Protein AF-A0A2T7NYW6-F1 (afdb_monomer)

Secondary structure (DSSP, 8-state):
---------PEEES-HHHHHHHHHHHHHHHHHHHHHH-SS--HHHHHHHHHHHHHHHHHHHHHEEETTB-GGG--S---TT-----HHHHHHIIIIIHHHHHHHHHHHHHHHHHHHHHHHHHHHHHHHHHHHHHHH-------HHHHHHHHHHHHHHHIIIIIHHHHHHHHHHHHHHHHHHHHHHHHHHHHHHHHHHHHHHT-S-S---------------------------------------------------PPPPPP-

Radius of gyration: 69.95 Å; Cα contacts (8 Å, |Δi|>4): 51; chains: 1; bounding box: 134×48×192 Å

Structure (mmCIF, N/CA/C/O backbone):
data_AF-A0A2T7NYW6-F1
#
_entry.id   AF-A0A2T7NYW6-F1
#
loop_
_atom_site.group_PDB
_atom_site.id
_atom_site.type_symbol
_atom_site.label_atom_id
_atom_site.label_alt_id
_atom_site.label_comp_id
_atom_site.label_asym_id
_atom_site.label_entity_id
_atom_site.label_seq_id
_atom_site.pdbx_PDB_ins_code
_atom_site.Cartn_x
_atom_site.Cartn_y
_atom_site.Cartn_z
_atom_site.occupancy
_atom_site.B_iso_or_equiv
_atom_site.auth_seq_id
_atom_site.auth_comp_id
_atom_site.auth_asym_id
_atom_site.auth_atom_id
_atom_site.pdbx_PDB_model_num
ATOM 1 N N . MET A 1 1 ? 14.721 -24.589 69.176 1.00 38.28 1 MET A N 1
ATOM 2 C CA . MET A 1 1 ? 13.272 -24.653 68.906 1.00 38.28 1 MET A CA 1
ATOM 3 C C . MET A 1 1 ? 13.092 -24.206 67.474 1.00 38.28 1 MET A C 1
ATOM 5 O O . MET A 1 1 ? 13.358 -23.051 67.185 1.00 38.28 1 MET A O 1
ATOM 9 N N . ALA A 1 2 ? 12.842 -25.157 66.577 1.00 35.69 2 ALA A N 1
ATOM 10 C CA . ALA A 1 2 ? 12.662 -24.886 65.159 1.00 35.69 2 ALA A CA 1
ATOM 11 C C . ALA A 1 2 ? 11.195 -24.511 64.943 1.00 35.69 2 ALA A C 1
ATOM 13 O O . ALA A 1 2 ? 10.317 -25.325 65.226 1.00 35.69 2 ALA A O 1
ATOM 14 N N . GLU A 1 3 ? 10.949 -23.279 64.508 1.00 40.06 3 GLU A N 1
ATOM 15 C CA . GLU A 1 3 ? 9.653 -22.866 63.982 1.00 40.06 3 GLU A CA 1
ATOM 16 C C . GLU A 1 3 ? 9.380 -23.692 62.724 1.00 40.06 3 GLU A C 1
ATOM 18 O O . GLU A 1 3 ? 10.092 -23.616 61.720 1.00 40.06 3 GLU A O 1
ATOM 23 N N . SER A 1 4 ? 8.391 -24.570 62.824 1.00 42.53 4 SER A N 1
ATOM 24 C CA . SER A 1 4 ? 7.864 -25.331 61.707 1.00 42.53 4 SER A CA 1
ATOM 25 C C . SER A 1 4 ? 7.239 -24.352 60.714 1.00 42.53 4 SER A C 1
ATOM 27 O O . SER A 1 4 ? 6.176 -23.794 60.966 1.00 42.53 4 SER A O 1
ATOM 29 N N . ASN A 1 5 ? 7.908 -24.157 59.575 1.00 43.31 5 ASN A N 1
ATOM 30 C CA . ASN A 1 5 ? 7.341 -23.545 58.376 1.00 43.31 5 ASN A CA 1
ATOM 31 C C . ASN A 1 5 ? 6.152 -24.394 57.890 1.00 43.31 5 ASN A C 1
ATOM 33 O O . ASN A 1 5 ? 6.307 -25.273 57.038 1.00 43.31 5 ASN A O 1
ATOM 37 N N . GLU A 1 6 ? 4.958 -24.142 58.428 1.00 46.94 6 GLU A N 1
ATOM 38 C CA . GLU A 1 6 ? 3.707 -24.518 57.777 1.00 46.94 6 GLU A CA 1
ATOM 39 C C . GLU A 1 6 ? 3.610 -23.724 56.474 1.00 46.94 6 GLU A C 1
ATOM 41 O O . GLU A 1 6 ? 3.291 -22.536 56.436 1.00 46.94 6 GLU A O 1
ATOM 46 N N . THR A 1 7 ? 3.925 -24.395 55.373 1.00 50.00 7 THR A N 1
ATOM 47 C CA . THR A 1 7 ? 3.657 -23.906 54.025 1.00 50.00 7 THR A CA 1
ATOM 48 C C . THR A 1 7 ? 2.144 -23.913 53.809 1.00 50.00 7 THR A C 1
ATOM 50 O O . THR A 1 7 ? 1.592 -24.829 53.207 1.00 50.00 7 THR A O 1
ATOM 53 N N . SER A 1 8 ? 1.436 -22.902 54.327 1.00 59.75 8 SER A N 1
ATOM 54 C CA . SER A 1 8 ? 0.014 -22.736 54.024 1.00 59.75 8 SER A CA 1
ATOM 55 C C . SER A 1 8 ? -0.107 -22.498 52.516 1.00 59.75 8 SER A C 1
ATOM 57 O O . SER A 1 8 ? 0.308 -21.447 52.016 1.00 59.75 8 SER A O 1
ATOM 59 N N . SER A 1 9 ? -0.621 -23.480 51.776 1.00 76.31 9 SER A N 1
ATOM 60 C CA . SER A 1 9 ? -0.832 -23.394 50.331 1.00 76.31 9 SER A CA 1
ATOM 61 C C . SER A 1 9 ? -1.992 -22.437 50.040 1.00 76.31 9 SER A C 1
ATOM 63 O O . SER 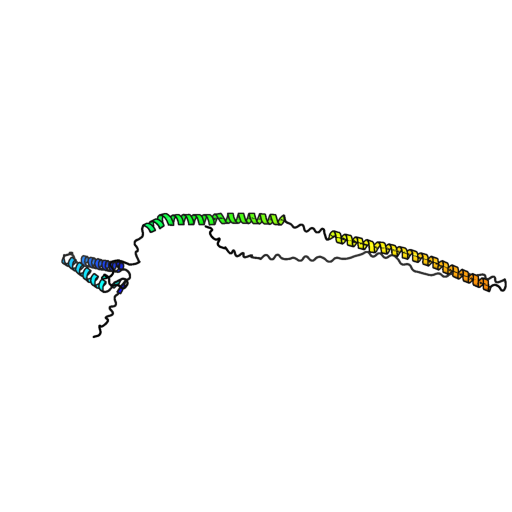A 1 9 ? -3.124 -22.859 49.801 1.00 76.31 9 SER A O 1
ATOM 65 N N . LYS A 1 10 ? -1.741 -21.129 50.130 1.00 83.94 10 LYS A N 1
ATOM 66 C CA . LYS A 1 10 ? -2.745 -20.111 49.814 1.00 83.94 10 LYS A CA 1
ATOM 67 C C . LYS A 1 10 ? -3.015 -20.098 48.316 1.00 83.94 10 LYS A C 1
ATOM 69 O O . LYS A 1 10 ? -2.098 -20.234 47.505 1.00 83.94 10 LYS A O 1
ATOM 74 N N . VAL A 1 11 ? -4.277 -19.911 47.948 1.00 84.25 11 VAL A N 1
ATOM 75 C CA . VAL A 1 11 ? -4.691 -19.839 46.545 1.00 84.25 11 VAL A CA 1
ATOM 76 C C . VAL A 1 11 ? -4.335 -18.460 46.006 1.00 84.25 11 VAL A C 1
ATOM 78 O O . VAL A 1 11 ? -4.735 -17.444 46.569 1.00 84.25 11 VAL A O 1
ATOM 81 N N . THR A 1 12 ? -3.582 -18.404 44.912 1.00 82.56 12 THR A N 1
ATOM 82 C CA . THR A 1 12 ? -3.233 -17.139 44.264 1.00 82.56 12 THR A CA 1
ATOM 83 C C . THR A 1 12 ? -4.317 -16.732 43.269 1.00 82.56 12 THR A C 1
ATOM 85 O O . THR A 1 12 ? -4.786 -17.525 42.455 1.00 82.56 12 THR A O 1
ATOM 88 N N . CYS A 1 13 ? -4.732 -15.471 43.331 1.00 77.94 13 CYS A N 1
ATOM 89 C CA . CYS A 1 13 ? -5.690 -14.858 42.424 1.00 77.94 13 CYS A CA 1
ATOM 90 C C . CYS A 1 13 ? -5.103 -13.559 41.860 1.00 77.94 13 CYS A C 1
ATOM 92 O O . CYS A 1 13 ? -4.380 -12.839 42.544 1.00 77.94 13 CYS A O 1
ATOM 94 N N . ARG A 1 14 ? -5.406 -13.252 40.598 1.00 76.94 14 ARG A N 1
ATOM 95 C CA . ARG A 1 14 ? -4.931 -12.030 39.923 1.00 76.94 14 ARG A CA 1
ATOM 96 C C . ARG A 1 14 ? -5.935 -10.879 39.965 1.00 76.94 14 ARG A C 1
ATOM 98 O O . ARG A 1 14 ? -5.574 -9.749 39.667 1.00 76.94 14 ARG A O 1
ATOM 105 N N . SER A 1 15 ? -7.190 -11.161 40.321 1.00 78.12 15 SER A N 1
ATOM 106 C CA . SER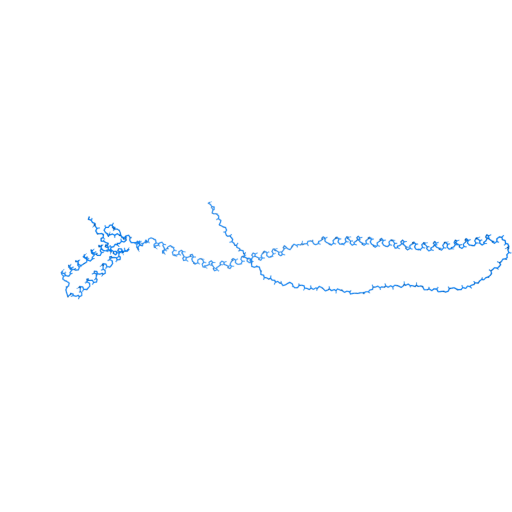 A 1 15 ? -8.281 -10.188 40.272 1.00 78.12 15 SER A CA 1
ATOM 107 C C . SER A 1 15 ? -9.030 -10.132 41.599 1.00 78.12 15 SER A C 1
ATOM 109 O O . SER A 1 15 ? -9.736 -11.069 41.975 1.00 78.12 15 SER A O 1
ATOM 111 N N . ARG A 1 16 ? -8.909 -9.008 42.313 1.00 77.44 16 ARG A N 1
ATOM 112 C CA . ARG A 1 16 ? -9.660 -8.753 43.551 1.00 77.44 16 ARG A CA 1
ATOM 113 C C . ARG A 1 16 ? -11.165 -8.780 43.300 1.00 77.44 16 ARG A C 1
ATOM 115 O O . ARG A 1 16 ? -11.907 -9.367 44.086 1.00 77.44 16 ARG A O 1
ATOM 122 N N . ARG A 1 17 ? -11.612 -8.191 42.187 1.00 76.81 17 ARG A N 1
ATOM 123 C CA . ARG A 1 17 ? -13.025 -8.187 41.792 1.00 76.81 17 ARG A CA 1
ATOM 124 C C . ARG A 1 17 ? -13.558 -9.587 41.547 1.00 76.81 17 ARG A C 1
ATOM 126 O O . ARG A 1 17 ? -14.676 -9.858 41.963 1.00 76.81 17 ARG A O 1
ATOM 133 N N . ALA A 1 18 ? -12.779 -10.485 40.943 1.00 83.06 18 ALA A N 1
ATOM 134 C CA . ALA A 1 18 ? -13.202 -11.875 40.771 1.00 83.06 18 ALA A CA 1
ATOM 135 C C . ALA A 1 18 ? -13.457 -12.555 42.129 1.00 83.06 18 ALA A C 1
ATOM 137 O O . ALA A 1 18 ? -14.482 -13.210 42.312 1.00 83.06 18 ALA A O 1
ATOM 138 N N . VAL A 1 19 ? -12.584 -12.329 43.117 1.00 85.44 19 VAL A N 1
ATOM 139 C CA . VAL A 1 19 ? -12.784 -12.826 44.491 1.00 85.44 19 VAL A CA 1
ATOM 140 C C . VAL A 1 19 ? -14.047 -12.227 45.115 1.00 85.44 19 VAL A C 1
ATOM 142 O O . VAL A 1 19 ? -14.858 -12.950 45.692 1.00 85.44 19 VAL A O 1
ATOM 145 N N . GLU A 1 20 ? -14.264 -10.918 44.973 1.00 84.81 20 GLU A N 1
ATOM 146 C CA . GLU A 1 20 ? -15.459 -10.243 45.496 1.00 84.81 20 GLU A CA 1
ATOM 147 C C . GLU A 1 20 ? -16.752 -10.697 44.790 1.00 84.81 20 GLU A C 1
ATOM 149 O O . GLU A 1 20 ? -17.783 -10.865 45.447 1.00 84.81 20 GLU A O 1
ATOM 154 N N . GLN A 1 21 ? -16.700 -10.986 43.487 1.00 87.44 21 GLN A N 1
ATOM 155 C CA . GLN A 1 21 ? -17.808 -11.560 42.722 1.00 87.44 21 GLN A CA 1
ATOM 156 C C . GLN A 1 21 ? -18.137 -12.980 43.180 1.00 87.44 21 GLN A C 1
ATOM 158 O O . GLN A 1 21 ? -19.313 -13.285 43.364 1.00 87.44 21 GLN A O 1
ATOM 163 N N . ILE A 1 22 ? -17.132 -13.826 43.432 1.00 88.88 22 ILE A N 1
ATOM 164 C CA . ILE A 1 22 ? -17.335 -15.176 43.978 1.00 88.88 22 ILE A CA 1
ATOM 165 C C . ILE A 1 22 ? -17.980 -15.093 45.364 1.00 88.88 22 ILE A C 1
ATOM 167 O O . ILE A 1 22 ? -18.983 -15.763 45.613 1.00 88.88 22 ILE A O 1
ATOM 171 N N . ILE A 1 23 ? -17.461 -14.232 46.248 1.00 89.12 23 ILE A N 1
ATOM 172 C CA . ILE A 1 23 ? -18.045 -14.005 47.578 1.00 89.12 23 ILE A CA 1
ATOM 173 C C . ILE A 1 23 ? -19.513 -13.586 47.446 1.00 89.12 23 ILE A C 1
ATOM 175 O O . ILE A 1 23 ? -20.381 -14.150 48.114 1.00 89.12 23 ILE A O 1
ATOM 179 N N . SER A 1 24 ? -19.799 -12.624 46.566 1.00 88.88 24 SER A N 1
ATOM 180 C CA . SER A 1 24 ? -21.152 -12.126 46.323 1.00 88.88 24 SER A CA 1
ATOM 181 C C . SER A 1 24 ? -22.081 -13.213 45.770 1.00 88.88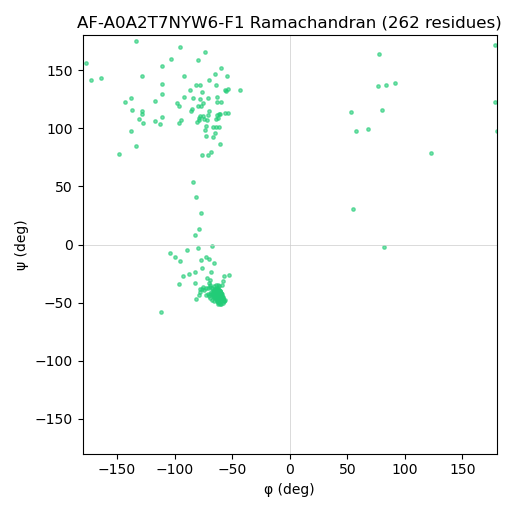 24 SER A C 1
ATOM 183 O O . SER A 1 24 ? -23.191 -13.386 46.274 1.00 88.88 24 SER A O 1
ATOM 185 N N . ALA A 1 25 ? -21.620 -13.993 44.790 1.00 91.81 25 ALA A N 1
ATOM 186 C CA . ALA A 1 25 ? -22.386 -15.068 44.169 1.00 91.81 25 ALA A CA 1
ATOM 187 C C . ALA A 1 25 ? -22.743 -16.168 45.177 1.00 91.81 25 ALA A C 1
ATOM 189 O O . ALA A 1 25 ? -23.913 -16.528 45.298 1.00 91.81 25 ALA A O 1
ATOM 190 N N . VAL A 1 26 ? -21.767 -16.638 45.963 1.00 91.50 26 VAL A N 1
ATOM 191 C CA . VAL A 1 26 ? -21.988 -17.667 46.992 1.00 91.50 26 VAL A CA 1
ATOM 192 C C . VAL A 1 26 ? -22.937 -17.162 48.080 1.00 91.50 26 VAL A C 1
ATOM 194 O O . VAL A 1 26 ? -23.895 -17.850 48.433 1.00 91.50 26 VAL A O 1
ATOM 197 N N . CYS A 1 27 ? -22.737 -15.936 48.574 1.00 88.12 27 CYS A N 1
ATOM 198 C CA . CYS A 1 27 ? -23.631 -15.347 49.574 1.00 88.12 27 CYS A CA 1
ATOM 199 C C . CYS A 1 27 ? -25.061 -15.168 49.038 1.00 88.12 27 CYS A C 1
ATOM 201 O O . CYS A 1 27 ? -26.027 -15.393 49.768 1.00 88.12 27 CYS A O 1
ATOM 203 N N . SER A 1 28 ? -25.205 -14.776 47.769 1.00 89.88 28 SER A N 1
ATOM 204 C CA . SER A 1 28 ? -26.503 -14.637 47.103 1.00 89.88 28 SER A CA 1
ATOM 205 C C . SER A 1 28 ? -27.218 -15.981 46.985 1.00 89.88 28 SER A C 1
ATOM 207 O O . SER A 1 28 ? -28.400 -16.079 47.310 1.00 89.88 28 SER A O 1
ATOM 209 N N . GLU A 1 29 ? -26.508 -17.038 46.596 1.00 91.31 29 GLU A N 1
ATOM 210 C CA . GLU A 1 29 ? -27.108 -18.361 46.423 1.00 91.31 29 GLU A CA 1
ATOM 211 C C . GLU A 1 29 ? -27.520 -18.996 47.757 1.00 91.31 29 GLU A C 1
ATOM 213 O O . GLU A 1 29 ? -28.596 -19.587 47.871 1.00 91.31 29 GLU A O 1
ATOM 218 N N . ILE A 1 30 ? -26.729 -18.783 48.809 1.00 87.94 30 ILE A N 1
ATOM 219 C CA . ILE A 1 30 ? -27.073 -19.218 50.169 1.00 87.94 30 ILE A CA 1
ATOM 220 C C . ILE A 1 30 ? -28.282 -18.453 50.693 1.00 87.94 30 ILE A C 1
ATOM 222 O O . ILE A 1 30 ? -29.207 -19.067 51.226 1.00 87.94 30 ILE A O 1
ATOM 226 N N . LYS A 1 31 ? -28.338 -17.135 50.470 1.00 86.75 31 LYS A N 1
ATOM 227 C CA . LYS A 1 31 ? -29.521 -16.335 50.796 1.00 86.75 31 LYS A CA 1
ATOM 228 C C . LYS A 1 31 ? -30.763 -16.878 50.085 1.00 86.75 31 LYS A C 1
ATOM 230 O O . LYS A 1 31 ? -31.770 -17.108 50.744 1.00 86.75 31 LYS A O 1
ATOM 235 N N . LYS A 1 32 ? -30.690 -17.145 48.775 1.00 88.25 32 LYS A N 1
ATOM 236 C CA . LYS A 1 32 ? -31.811 -17.723 48.011 1.00 88.25 32 LYS A CA 1
ATOM 237 C C . LYS A 1 32 ? -32.232 -19.090 48.547 1.00 88.25 32 LYS A C 1
ATOM 239 O O . LYS A 1 32 ? -33.424 -19.347 48.662 1.00 88.25 32 LYS A O 1
ATOM 244 N N . THR A 1 33 ? -31.275 -19.958 48.865 1.00 86.38 33 THR A N 1
ATOM 245 C CA . THR A 1 33 ? -31.547 -21.312 49.372 1.00 86.38 33 THR A CA 1
ATOM 246 C C . THR A 1 33 ? -32.251 -21.260 50.727 1.00 86.38 33 THR A C 1
ATOM 248 O O . THR A 1 33 ? -33.259 -21.931 50.930 1.00 86.38 33 THR A O 1
ATOM 251 N N . LEU A 1 34 ? -31.785 -20.396 51.630 1.00 80.38 34 LEU A N 1
ATOM 252 C CA . LEU A 1 34 ? -32.401 -20.202 52.943 1.00 80.38 34 LEU A CA 1
ATOM 253 C C . LEU A 1 34 ? -33.791 -19.560 52.844 1.00 80.38 34 LEU A C 1
ATOM 255 O O . LEU A 1 34 ? -34.698 -19.971 53.561 1.00 80.38 34 LEU A O 1
ATOM 259 N N . SER A 1 35 ? -33.992 -18.614 51.920 1.00 80.62 35 SER A N 1
ATOM 260 C CA . SER A 1 35 ? -35.313 -18.027 51.661 1.00 80.62 35 SER A CA 1
ATOM 261 C C . SER A 1 35 ? -36.311 -19.005 51.030 1.00 80.62 35 SER A C 1
ATOM 263 O O . SER A 1 35 ? -37.507 -18.788 51.158 1.00 80.62 35 SER A O 1
ATOM 265 N N . LYS A 1 36 ? -35.850 -20.063 50.348 1.00 81.56 36 LYS A N 1
ATOM 266 C CA . LYS A 1 36 ? -36.718 -21.114 49.784 1.00 81.56 36 LYS A CA 1
ATOM 267 C C . LYS A 1 36 ? -37.118 -22.176 50.810 1.00 81.56 36 LYS A C 1
ATOM 269 O O . LYS A 1 36 ? -38.212 -22.714 50.719 1.00 81.56 36 LYS A O 1
ATOM 274 N N . ASN A 1 37 ? -36.232 -22.476 51.760 1.00 73.62 37 ASN A N 1
ATOM 275 C CA . ASN A 1 37 ? -36.440 -23.523 52.766 1.00 73.62 37 ASN A CA 1
ATOM 276 C C . ASN A 1 37 ? -37.143 -23.024 54.039 1.00 73.62 37 ASN A C 1
ATOM 278 O O . ASN A 1 37 ? -37.436 -23.828 54.920 1.00 73.62 37 ASN A O 1
ATOM 282 N N . SER A 1 38 ? -37.396 -21.718 54.152 1.00 69.12 38 SER A N 1
ATOM 283 C CA . SER A 1 38 ? -38.123 -21.128 55.272 1.00 69.12 38 SER A CA 1
ATOM 284 C C . SER A 1 38 ? -39.419 -20.479 54.794 1.00 69.12 38 SER A C 1
ATOM 286 O O . SER A 1 38 ? -39.385 -19.567 53.971 1.00 69.12 38 SER A O 1
ATOM 288 N N . GLU A 1 39 ? -40.557 -20.886 55.359 1.00 67.50 39 GLU A N 1
ATOM 289 C CA . GLU A 1 39 ? -41.859 -20.241 55.118 1.00 67.50 39 GLU A CA 1
ATOM 290 C C . GLU A 1 39 ? -41.917 -18.801 55.673 1.00 67.50 39 GLU A C 1
ATOM 292 O O . GLU A 1 39 ? -42.780 -18.013 55.282 1.00 67.50 39 GLU A O 1
ATOM 297 N N . ARG A 1 40 ? -40.978 -18.419 56.556 1.00 67.38 40 ARG A N 1
ATOM 298 C CA . ARG A 1 40 ? -40.845 -17.062 57.108 1.00 67.38 40 ARG A CA 1
ATOM 299 C C . ARG A 1 40 ? -39.380 -16.671 57.290 1.00 67.38 40 ARG A C 1
ATOM 301 O O . ARG A 1 40 ? -38.639 -17.308 58.031 1.00 67.38 40 ARG A O 1
ATOM 308 N N . ILE A 1 41 ? -38.959 -15.571 56.670 1.00 71.00 41 ILE A N 1
ATOM 309 C CA . ILE A 1 41 ? -37.671 -14.949 57.002 1.00 71.00 41 ILE A CA 1
ATOM 310 C C . ILE A 1 41 ? -37.833 -14.283 58.372 1.00 71.00 41 ILE A C 1
ATOM 312 O O . ILE A 1 41 ? -38.451 -13.226 58.477 1.00 71.00 41 ILE A O 1
ATOM 316 N N . ASP A 1 42 ? -37.319 -14.921 59.417 1.00 77.50 42 ASP A N 1
ATOM 317 C CA . ASP A 1 42 ? -37.280 -14.368 60.768 1.00 77.50 42 ASP A CA 1
ATOM 318 C C . ASP A 1 42 ? -35.933 -13.676 61.058 1.00 77.50 42 ASP A C 1
ATOM 320 O O . ASP A 1 42 ? -34.968 -13.758 60.287 1.00 77.50 42 ASP A O 1
ATOM 324 N N . GLU A 1 43 ? -35.853 -12.955 62.182 1.00 81.12 43 GLU A N 1
ATOM 325 C CA . GLU A 1 43 ? -34.611 -12.297 62.610 1.00 81.12 43 GLU A CA 1
ATOM 326 C C . GLU A 1 43 ? -33.447 -13.283 62.774 1.00 81.12 43 GLU A C 1
ATOM 328 O O . GLU A 1 43 ? -32.290 -12.922 62.543 1.00 81.12 43 GLU A O 1
ATOM 333 N N . HIS A 1 44 ? -33.738 -14.530 63.153 1.00 80.19 44 HIS A N 1
ATOM 334 C CA . HIS A 1 44 ? -32.729 -15.571 63.297 1.00 80.19 44 HIS A CA 1
ATOM 335 C C . HIS A 1 44 ? -32.094 -15.922 61.950 1.00 80.19 44 HIS A C 1
ATOM 337 O O . HIS A 1 44 ? -30.867 -15.984 61.866 1.00 80.19 44 HIS A O 1
ATOM 343 N N . CYS A 1 45 ? -32.889 -16.060 60.889 1.00 80.44 45 CYS A N 1
ATOM 344 C CA . CYS A 1 45 ? -32.425 -16.301 59.527 1.00 80.44 45 CYS A CA 1
ATOM 345 C C . CYS A 1 45 ? -31.531 -15.157 59.022 1.00 80.44 45 CYS A C 1
ATOM 347 O O . CYS A 1 45 ? -30.448 -15.401 58.483 1.00 80.44 45 CYS A O 1
ATOM 349 N N . ILE A 1 46 ? -31.927 -13.903 59.271 1.00 82.56 46 ILE A N 1
ATOM 350 C CA . ILE A 1 46 ? -31.136 -12.718 58.900 1.00 82.56 46 ILE A CA 1
ATOM 351 C C . ILE A 1 46 ? -29.779 -12.725 59.617 1.00 82.56 46 ILE A C 1
ATOM 353 O O . ILE A 1 46 ? -28.742 -12.555 58.970 1.00 82.56 46 ILE A O 1
ATOM 357 N N . ARG A 1 47 ? -29.760 -12.980 60.933 1.00 86.62 47 ARG A N 1
ATOM 358 C CA . ARG A 1 47 ? -28.511 -13.081 61.710 1.00 86.62 47 ARG A CA 1
ATOM 359 C C . ARG A 1 47 ? -27.631 -14.237 61.231 1.00 86.62 47 ARG A C 1
ATOM 361 O O . ARG A 1 47 ? -26.414 -14.080 61.169 1.00 86.62 47 ARG A O 1
ATOM 368 N N . TYR A 1 48 ? -28.223 -15.370 60.855 1.00 85.56 48 TYR A N 1
ATOM 369 C CA . TYR A 1 48 ? -27.485 -16.525 60.336 1.00 85.56 48 TYR A CA 1
ATOM 370 C C . TYR A 1 48 ? -26.812 -16.226 58.993 1.00 85.56 48 TYR A C 1
ATOM 372 O O . TYR A 1 48 ? -25.634 -16.534 58.817 1.00 85.56 48 TYR A O 1
ATOM 380 N N . ILE A 1 49 ? -27.527 -15.580 58.066 1.00 85.50 49 ILE A N 1
ATOM 381 C CA . ILE A 1 49 ? -26.986 -15.159 56.763 1.00 85.50 49 ILE A CA 1
ATOM 382 C C . ILE A 1 49 ? -25.847 -14.159 56.955 1.00 85.50 49 ILE A C 1
ATOM 384 O O . ILE A 1 49 ? -24.808 -14.268 56.302 1.00 85.50 49 ILE A O 1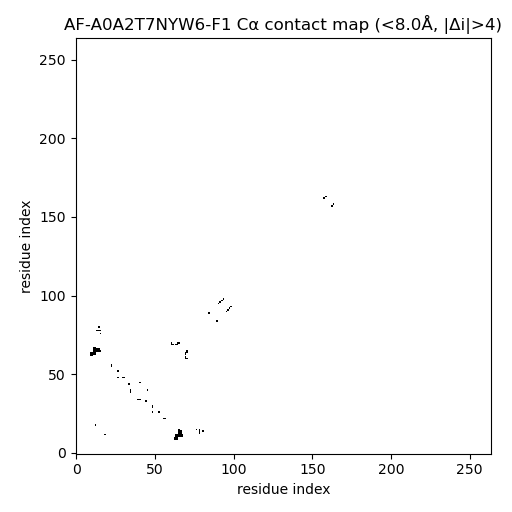
ATOM 388 N N . GLN A 1 50 ? -26.030 -13.201 57.863 1.00 88.00 50 GLN A N 1
ATOM 389 C CA . GLN A 1 50 ? -25.014 -12.202 58.165 1.00 88.00 50 GLN A CA 1
ATOM 390 C C . GLN A 1 50 ? -23.745 -12.857 58.729 1.00 88.00 50 GLN A C 1
ATOM 392 O O . GLN A 1 50 ? -22.656 -12.646 58.196 1.00 88.00 50 GLN A O 1
ATOM 397 N N . LYS A 1 51 ? -23.893 -13.738 59.726 1.00 90.06 51 LYS A N 1
ATOM 398 C CA . LYS A 1 51 ? -22.773 -14.473 60.326 1.00 90.06 51 LYS A CA 1
ATOM 399 C C . LYS A 1 51 ? -22.074 -15.390 59.320 1.00 90.06 51 LYS A C 1
ATOM 401 O O . LYS A 1 51 ? -20.846 -15.474 59.319 1.00 90.06 51 LYS A O 1
ATOM 406 N N . PHE A 1 52 ? -22.832 -16.053 58.441 1.00 90.19 52 PHE A N 1
ATOM 407 C CA . PHE A 1 52 ? -22.269 -16.839 57.343 1.00 90.19 52 PHE A CA 1
ATOM 408 C C . PHE A 1 52 ? -21.415 -15.961 56.427 1.00 90.19 52 PHE A C 1
ATOM 410 O O . PHE A 1 52 ? -20.260 -16.291 56.175 1.00 90.19 52 PHE A O 1
ATOM 417 N N . ARG A 1 53 ? -21.956 -14.829 55.958 1.00 89.81 53 ARG A N 1
ATOM 418 C CA . ARG A 1 53 ? -21.245 -13.914 55.060 1.00 89.81 53 ARG A CA 1
ATOM 419 C C . ARG A 1 53 ? -19.945 -13.426 55.684 1.00 89.81 53 ARG A C 1
ATOM 421 O O . ARG A 1 53 ? -18.925 -13.431 55.003 1.00 89.81 53 ARG A O 1
ATOM 428 N N . GLU A 1 54 ? -19.979 -13.018 56.947 1.00 90.88 54 GLU A N 1
ATOM 429 C CA . GLU A 1 54 ? -18.801 -12.554 57.686 1.00 90.88 54 GLU A CA 1
ATOM 430 C C . GLU A 1 54 ? -17.740 -13.653 57.787 1.00 90.88 54 GLU A C 1
ATOM 432 O O . GLU A 1 54 ? -16.603 -13.443 57.368 1.00 90.88 54 GLU A O 1
ATOM 437 N N . THR A 1 55 ? -18.135 -14.845 58.241 1.00 91.69 55 THR A N 1
ATOM 438 C CA . THR A 1 55 ? -17.225 -15.986 58.433 1.00 91.69 55 THR A CA 1
ATOM 439 C C . THR A 1 55 ? -16.631 -16.456 57.104 1.00 91.69 55 THR A C 1
ATOM 441 O O . THR A 1 55 ? -15.422 -16.627 56.983 1.00 91.69 55 THR A O 1
ATOM 444 N N . PHE A 1 56 ? -17.462 -16.614 56.072 1.00 90.44 56 PHE A N 1
ATOM 445 C CA . PHE A 1 56 ? -17.034 -17.046 54.743 1.00 90.44 56 PHE A CA 1
ATOM 446 C C . PHE A 1 56 ? -16.091 -16.033 54.088 1.00 90.44 56 PHE A C 1
ATOM 448 O O . PHE A 1 56 ? -15.070 -16.402 53.510 1.00 90.44 56 PHE A O 1
ATOM 455 N N . THR A 1 57 ? -16.408 -14.744 54.219 1.00 88.75 57 THR A N 1
ATOM 456 C CA . THR A 1 57 ? -15.567 -13.662 53.703 1.00 88.75 57 THR A CA 1
ATOM 457 C C . THR A 1 57 ? -14.223 -13.608 54.430 1.00 88.75 57 THR A C 1
ATOM 459 O O . THR A 1 57 ? -13.205 -13.407 53.773 1.00 88.75 57 THR A O 1
ATOM 462 N N . ALA A 1 58 ? -14.201 -13.790 55.754 1.00 87.19 58 ALA A N 1
ATOM 463 C CA . ALA A 1 58 ? -12.967 -13.824 56.538 1.00 87.19 58 ALA A CA 1
ATOM 464 C C . ALA A 1 58 ? -12.071 -14.997 56.112 1.00 87.19 58 ALA A C 1
ATOM 466 O O . ALA A 1 58 ? -10.933 -14.775 55.704 1.00 87.19 58 ALA A O 1
ATOM 467 N N . ILE A 1 59 ? -12.625 -16.215 56.061 1.00 88.56 59 ILE A N 1
ATOM 468 C CA . ILE A 1 59 ? -11.891 -17.421 55.653 1.00 88.56 59 ILE A CA 1
ATOM 469 C C . ILE A 1 59 ? -11.319 -17.267 54.239 1.00 88.56 59 ILE A C 1
ATOM 471 O O . ILE A 1 59 ? -10.140 -17.540 54.018 1.00 88.56 59 ILE A O 1
ATOM 475 N N . LEU A 1 60 ? -12.115 -16.802 53.269 1.00 86.88 60 LEU A N 1
ATOM 476 C CA . LEU A 1 60 ? -11.621 -16.614 51.902 1.00 86.88 60 LEU A CA 1
ATOM 477 C C . LEU A 1 60 ? -10.501 -15.576 51.821 1.00 86.88 60 LEU A C 1
ATOM 479 O O . LEU A 1 60 ? -9.553 -15.765 51.066 1.00 86.88 60 LEU A O 1
ATOM 483 N N . ARG A 1 61 ? -10.583 -14.489 52.593 1.00 82.38 61 ARG A N 1
ATOM 484 C CA . ARG A 1 61 ? -9.551 -13.443 52.601 1.00 82.38 61 ARG A CA 1
ATOM 485 C C . ARG A 1 61 ? -8.246 -13.902 53.245 1.00 82.38 61 ARG A C 1
ATOM 487 O O . ARG A 1 61 ? -7.188 -13.479 52.800 1.00 82.38 61 ARG A O 1
ATOM 494 N N . GLU A 1 62 ? -8.308 -14.769 54.250 1.00 84.31 62 GLU A N 1
ATOM 495 C CA . GLU A 1 62 ? -7.116 -15.321 54.908 1.00 84.31 62 GLU A CA 1
ATOM 496 C C . GLU A 1 62 ? -6.366 -16.333 54.025 1.00 84.31 62 GLU A C 1
ATOM 498 O O . GLU A 1 62 ? -5.137 -16.464 54.122 1.00 84.31 62 GLU A O 1
ATOM 503 N N . ASN A 1 63 ? -7.104 -17.012 53.139 1.00 86.06 63 ASN A N 1
ATOM 504 C CA . ASN A 1 63 ? -6.616 -18.122 52.318 1.00 86.06 63 ASN A CA 1
ATOM 505 C C . ASN A 1 63 ? -6.355 -17.766 50.843 1.00 86.06 63 ASN A C 1
ATOM 507 O O . ASN A 1 63 ? -5.794 -18.591 50.118 1.00 86.06 63 ASN A O 1
ATOM 511 N N . ILE A 1 64 ? -6.722 -16.561 50.391 1.00 85.50 64 ILE A N 1
ATOM 512 C CA . ILE A 1 64 ? -6.467 -16.082 49.025 1.00 85.50 64 ILE A CA 1
ATOM 513 C C . ILE A 1 64 ? -5.428 -14.959 49.037 1.00 85.50 64 ILE A C 1
ATOM 515 O O . ILE A 1 64 ? -5.574 -13.966 49.746 1.00 85.50 64 ILE A O 1
ATOM 519 N N . LEU A 1 65 ? -4.409 -15.093 48.189 1.00 81.81 65 LEU A N 1
ATOM 520 C CA . LEU A 1 65 ? -3.440 -14.040 47.889 1.00 81.81 65 LEU A CA 1
ATOM 521 C C . LEU A 1 65 ? -3.844 -13.346 46.592 1.00 81.81 65 LEU A C 1
ATOM 523 O O . LEU A 1 65 ? -3.920 -14.000 45.551 1.00 81.81 65 LEU A O 1
ATOM 527 N N . VAL A 1 66 ? -4.074 -12.034 46.631 1.00 77.62 66 VAL A N 1
ATOM 528 C CA . VAL A 1 66 ? -4.319 -11.246 45.415 1.00 77.62 66 VAL A CA 1
ATOM 529 C C . VAL A 1 66 ? -3.003 -10.609 45.000 1.00 77.62 66 VAL A C 1
ATOM 531 O O . VAL A 1 66 ? -2.411 -9.873 45.779 1.00 77.62 66 VAL A O 1
ATOM 534 N N . ASN A 1 67 ? -2.517 -10.926 43.800 1.00 70.19 67 ASN A N 1
ATOM 535 C CA . ASN A 1 67 ? -1.211 -10.464 43.305 1.00 70.19 67 ASN A CA 1
ATOM 536 C C . ASN A 1 67 ? -0.026 -10.798 44.236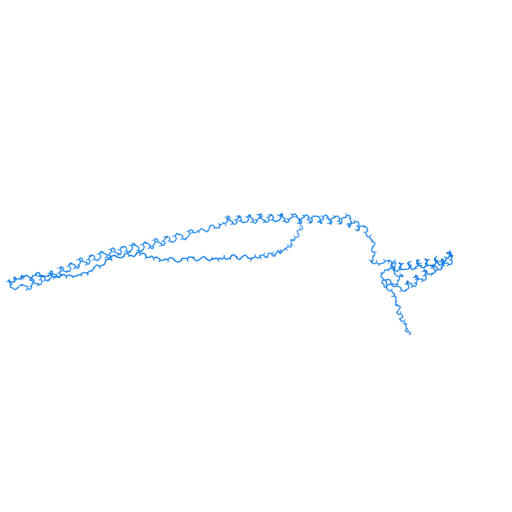 1.00 70.19 67 ASN A C 1
ATOM 538 O O . ASN A 1 67 ? 0.967 -10.084 44.264 1.00 70.19 67 ASN A O 1
ATOM 542 N N . GLY A 1 68 ? -0.114 -11.906 44.981 1.00 66.44 68 GLY A N 1
ATOM 543 C CA . GLY A 1 68 ? 0.949 -12.348 45.893 1.00 66.44 68 GLY A CA 1
ATOM 544 C C . GLY A 1 68 ? 0.951 -11.663 47.263 1.00 66.44 68 GLY A C 1
ATOM 545 O O . GLY A 1 68 ? 1.737 -12.058 48.119 1.00 66.44 68 GLY A O 1
ATOM 546 N N . GLU A 1 69 ? 0.044 -10.715 47.507 1.00 69.19 69 GLU A N 1
ATOM 547 C CA . GLU A 1 69 ? -0.070 -9.987 48.772 1.00 69.19 69 GLU A CA 1
ATOM 548 C C . GLU A 1 69 ? -1.349 -10.360 49.541 1.00 69.19 69 GLU A C 1
ATOM 550 O O . GLU A 1 69 ? -2.365 -10.786 48.974 1.00 69.19 69 GLU A O 1
ATOM 555 N N . LEU A 1 70 ? -1.295 -10.199 50.868 1.00 65.44 70 LEU A N 1
ATOM 556 C CA . LEU A 1 70 ? -2.472 -10.263 51.734 1.00 65.44 70 LEU A CA 1
ATOM 557 C C . LEU A 1 70 ? -3.253 -8.946 51.643 1.00 65.44 70 LEU A C 1
ATOM 559 O O . LEU A 1 70 ? -2.682 -7.858 51.671 1.00 65.44 70 LEU A O 1
ATOM 563 N N . ARG A 1 71 ? -4.582 -9.064 51.561 1.00 61.62 71 ARG A N 1
ATOM 564 C CA . ARG A 1 71 ? -5.534 -7.992 51.211 1.00 61.62 71 ARG A CA 1
ATOM 565 C C . ARG A 1 71 ? -5.417 -6.699 52.034 1.00 61.62 71 ARG A C 1
ATOM 567 O O . ARG A 1 71 ? -5.789 -5.649 51.521 1.00 61.62 71 ARG A O 1
ATOM 574 N N . ASP A 1 72 ? -4.915 -6.756 53.265 1.00 60.09 72 ASP A N 1
ATOM 575 C CA . ASP A 1 72 ? -4.852 -5.594 54.166 1.00 60.09 72 ASP A CA 1
ATOM 576 C C . ASP A 1 72 ? -3.682 -4.635 53.878 1.00 60.09 72 ASP A C 1
ATOM 578 O O . ASP A 1 72 ? -3.587 -3.586 54.512 1.00 60.09 72 ASP A O 1
ATOM 582 N N . GLN A 1 73 ? -2.812 -4.950 52.910 1.00 57.72 73 GLN A N 1
ATOM 583 C CA . GLN A 1 73 ? -1.643 -4.121 52.578 1.00 57.72 73 GLN A CA 1
ATOM 584 C C . GLN A 1 73 ? -1.833 -3.211 51.353 1.00 57.72 73 GLN A C 1
ATOM 586 O O . GLN A 1 73 ? -1.034 -2.298 51.158 1.00 57.72 73 GLN A O 1
ATOM 591 N N . SER A 1 74 ? -2.909 -3.377 50.571 1.00 52.16 74 SER A N 1
ATOM 592 C CA . SER A 1 74 ? -3.147 -2.570 49.365 1.00 52.16 74 SER A CA 1
ATOM 593 C C . SER A 1 74 ? -4.543 -1.924 49.354 1.00 52.16 74 SER A C 1
ATOM 595 O O . SER A 1 74 ? -5.553 -2.594 49.099 1.00 52.16 74 SER A O 1
ATOM 597 N N . PRO A 1 75 ? -4.643 -0.606 49.627 1.00 54.09 75 PRO A N 1
ATOM 598 C CA . PRO A 1 75 ? -5.915 0.114 49.607 1.00 54.09 75 PRO A CA 1
ATOM 599 C C . PRO A 1 75 ? -6.471 0.353 48.191 1.00 54.09 75 PRO A C 1
ATOM 601 O O . PRO A 1 75 ? -7.639 0.721 48.072 1.00 54.09 75 PRO A O 1
ATOM 604 N N . LEU A 1 76 ? -5.697 0.110 47.124 1.00 57.34 76 LEU A N 1
ATOM 605 C CA . LEU A 1 76 ? -6.135 0.298 45.738 1.00 57.34 76 LEU A CA 1
ATOM 606 C C . LEU A 1 76 ? -6.287 -1.034 44.991 1.00 57.34 76 LEU A C 1
ATOM 608 O O . LEU A 1 76 ? -5.480 -1.948 45.109 1.00 57.34 76 LEU A O 1
ATOM 612 N N . ASP A 1 77 ? -7.359 -1.142 44.210 1.00 54.03 77 ASP A N 1
ATOM 613 C CA . ASP A 1 77 ? -7.630 -2.263 43.308 1.00 54.03 77 ASP A CA 1
ATOM 614 C C . ASP A 1 77 ? -6.737 -2.133 42.060 1.00 54.03 77 ASP A C 1
ATOM 616 O O . ASP A 1 77 ? -7.176 -1.656 41.019 1.00 54.03 77 ASP A O 1
ATOM 620 N N . ILE A 1 78 ? -5.448 -2.479 42.180 1.00 54.75 78 ILE A N 1
ATOM 621 C CA . ILE A 1 78 ? -4.443 -2.372 41.098 1.00 54.75 78 ILE A CA 1
ATOM 622 C C . ILE A 1 78 ? -4.537 -3.581 40.144 1.00 54.75 78 ILE A C 1
ATOM 624 O O . ILE A 1 78 ? -3.534 -4.182 39.759 1.00 54.75 78 ILE A O 1
ATOM 628 N N . THR A 1 79 ? -5.748 -4.027 39.806 1.00 56.19 79 THR A N 1
ATOM 629 C CA . THR A 1 79 ? -5.923 -5.086 38.807 1.00 56.19 79 THR A CA 1
ATOM 630 C C . THR A 1 79 ? -5.801 -4.478 37.405 1.00 56.19 79 THR A C 1
ATOM 632 O O . THR A 1 79 ? -6.643 -3.651 37.056 1.00 56.19 79 THR A O 1
ATOM 635 N N . PRO A 1 80 ? -4.825 -4.896 36.574 1.00 53.59 80 PRO A N 1
ATOM 636 C CA . PRO A 1 80 ? -4.571 -4.326 35.242 1.00 53.59 80 PRO A CA 1
ATOM 637 C C . PRO A 1 80 ? -5.681 -4.601 34.211 1.00 53.59 80 PRO A C 1
ATOM 639 O O . PRO A 1 80 ? -5.583 -4.176 33.067 1.00 53.59 80 PRO A O 1
ATOM 642 N N . GLU A 1 81 ? -6.734 -5.332 34.587 1.00 50.25 81 GLU A N 1
ATOM 643 C CA . GLU A 1 81 ? -7.853 -5.670 33.698 1.00 50.25 81 GLU A CA 1
ATOM 644 C C . GLU A 1 81 ? -8.840 -4.514 33.488 1.00 50.25 81 GLU A C 1
ATOM 646 O O . GLU A 1 81 ? -9.662 -4.591 32.581 1.00 50.25 81 GLU A O 1
ATOM 651 N N . PHE A 1 82 ? -8.771 -3.448 34.291 1.00 52.69 82 PHE A N 1
ATOM 652 C CA . PHE A 1 82 ? -9.640 -2.282 34.140 1.00 52.69 82 PHE A CA 1
ATOM 653 C C . PHE A 1 82 ? -8.922 -1.003 34.569 1.00 52.69 82 PHE A C 1
ATOM 655 O O . PHE A 1 82 ? -9.209 -0.451 35.634 1.00 52.69 82 PHE A O 1
ATOM 662 N N . ASP A 1 83 ? -8.055 -0.482 33.701 1.00 55.84 83 ASP A N 1
ATOM 663 C CA . ASP A 1 83 ? -7.946 0.974 33.638 1.00 55.84 83 ASP A CA 1
ATOM 664 C C . ASP A 1 83 ? -9.361 1.517 33.345 1.00 55.84 83 ASP A C 1
ATOM 666 O O . ASP A 1 83 ? -10.066 0.952 32.498 1.00 55.84 83 ASP A O 1
ATOM 670 N N . PRO A 1 84 ? -9.848 2.543 34.068 1.00 62.88 84 PRO A N 1
ATOM 671 C CA . PRO A 1 84 ? -11.129 3.156 33.740 1.00 62.88 84 PRO A CA 1
ATOM 672 C C . PRO A 1 84 ? -11.103 3.569 32.268 1.00 62.88 84 PRO A C 1
ATOM 674 O O . PRO A 1 84 ? -10.112 4.145 31.817 1.00 62.88 84 PRO A O 1
ATOM 677 N N . VAL A 1 85 ? -12.171 3.247 31.525 1.00 63.72 85 VAL A N 1
ATOM 678 C CA . VAL A 1 85 ? -12.291 3.653 30.121 1.00 63.72 85 VAL A CA 1
ATOM 679 C C . VAL A 1 85 ? -12.097 5.159 30.073 1.00 63.72 85 VAL A C 1
ATOM 681 O O . VAL A 1 85 ? -12.866 5.931 30.648 1.00 63.72 85 VAL A O 1
ATOM 684 N N . ASP A 1 86 ? -10.993 5.556 29.457 1.00 78.75 86 ASP A N 1
ATOM 685 C CA . ASP A 1 86 ? -10.643 6.949 29.291 1.00 78.75 86 ASP A CA 1
ATOM 686 C C . ASP A 1 86 ? -11.596 7.518 28.240 1.00 78.75 86 ASP A C 1
ATOM 688 O O . ASP A 1 86 ? -11.381 7.380 27.034 1.00 78.75 86 ASP A O 1
ATOM 692 N N . ASN A 1 87 ? -12.702 8.091 28.718 1.00 82.31 87 ASN A N 1
ATOM 693 C CA . ASN A 1 87 ? -13.779 8.610 27.879 1.00 82.31 87 ASN A CA 1
ATOM 694 C C . ASN A 1 87 ? -13.270 9.671 26.888 1.00 82.31 87 ASN A C 1
ATOM 696 O O . ASN A 1 87 ? -13.850 9.830 25.817 1.00 82.31 87 ASN A O 1
ATOM 700 N N . GLU A 1 88 ? -12.183 10.385 27.209 1.00 84.31 88 GLU A N 1
ATOM 701 C CA . GLU A 1 88 ? -11.561 11.328 26.275 1.00 84.31 88 GLU A CA 1
ATOM 702 C C . GLU A 1 88 ? -10.853 10.594 25.136 1.00 84.31 88 GLU A C 1
ATOM 704 O O . GLU A 1 88 ? -11.007 10.969 23.970 1.00 84.31 88 GLU A O 1
ATOM 709 N N . LYS A 1 89 ? -10.126 9.510 25.440 1.00 84.25 89 LYS A N 1
ATOM 710 C CA . LYS A 1 89 ? -9.525 8.652 24.407 1.00 84.25 89 LYS A CA 1
ATOM 711 C C . LYS A 1 89 ? -10.581 7.965 23.556 1.00 84.25 89 LYS A C 1
ATOM 713 O O . LYS A 1 89 ? -10.438 7.941 22.338 1.00 84.25 89 LYS A O 1
ATOM 718 N N . GLU A 1 90 ? -11.634 7.433 24.167 1.00 86.12 90 GLU A N 1
ATOM 719 C CA . GLU A 1 90 ? -12.729 6.791 23.440 1.00 86.12 90 GLU A CA 1
ATOM 720 C C . GLU A 1 90 ? -13.418 7.785 22.498 1.00 86.12 90 GLU A C 1
ATOM 722 O O . GLU A 1 90 ? -13.600 7.497 21.314 1.00 86.12 90 GLU A O 1
ATOM 727 N N . LYS A 1 91 ? -13.708 8.995 22.986 1.00 91.12 91 LYS A N 1
ATOM 728 C CA . LYS A 1 91 ? -14.267 10.072 22.170 1.00 91.12 91 LYS A CA 1
ATOM 729 C C . LYS A 1 91 ? -13.342 10.442 21.013 1.00 91.12 91 LYS A C 1
ATOM 731 O O . LYS A 1 91 ? -13.795 10.520 19.877 1.00 91.12 91 LYS A O 1
ATOM 736 N N . LYS A 1 92 ? -12.041 10.603 21.268 1.00 92.69 92 LYS A N 1
ATOM 737 C CA . LYS A 1 92 ? -11.055 10.904 20.221 1.00 92.69 92 LYS A CA 1
ATOM 738 C C . LYS A 1 92 ? -10.983 9.803 19.161 1.00 92.69 92 LYS A C 1
ATOM 740 O O . LYS A 1 92 ? -10.928 10.088 17.967 1.00 92.69 92 LYS A O 1
ATOM 745 N N . ILE A 1 93 ? -11.001 8.539 19.576 1.00 91.69 93 ILE A N 1
ATOM 746 C CA . ILE A 1 93 ? -10.988 7.407 18.646 1.00 91.69 93 ILE A CA 1
ATOM 747 C C . ILE A 1 93 ? -12.247 7.421 17.776 1.00 91.69 93 ILE A C 1
ATOM 749 O O . ILE A 1 93 ? -12.144 7.333 16.553 1.00 91.69 93 ILE A O 1
ATOM 753 N N . ASN A 1 94 ? -13.416 7.572 18.396 1.00 92.62 94 ASN A N 1
ATOM 754 C CA . ASN A 1 94 ? -14.694 7.421 17.711 1.00 92.62 94 ASN A CA 1
ATOM 755 C C . ASN A 1 94 ? -15.086 8.635 16.862 1.00 92.62 94 ASN A C 1
ATOM 757 O O . ASN A 1 94 ? -15.636 8.464 15.777 1.00 92.62 94 ASN A O 1
ATOM 761 N N . GLU A 1 95 ? -14.809 9.850 17.332 1.00 93.12 95 GLU A N 1
ATOM 762 C CA . GLU A 1 95 ? -15.234 11.081 16.658 1.00 93.12 95 GLU A CA 1
ATOM 763 C C . GLU A 1 95 ? -14.180 11.636 15.695 1.00 93.12 95 GLU A C 1
ATOM 765 O O . GLU A 1 95 ? -14.539 12.306 14.729 1.00 93.12 95 GLU A O 1
ATOM 770 N N . GLU A 1 96 ? -12.891 11.367 15.925 1.00 92.56 96 GLU A N 1
ATOM 771 C CA . GLU A 1 96 ? -11.808 11.932 15.114 1.00 92.56 96 GLU A CA 1
ATOM 772 C C . GLU A 1 96 ? -11.095 10.862 14.282 1.00 92.56 96 GLU A C 1
ATOM 774 O O . GLU A 1 96 ? -11.062 10.949 13.053 1.00 92.56 96 GLU A O 1
ATOM 779 N N . LEU A 1 97 ? -10.540 9.832 14.928 1.00 94.19 97 LEU A N 1
ATOM 780 C CA . LEU A 1 97 ? -9.647 8.891 14.246 1.00 94.19 97 LEU A CA 1
ATOM 781 C C . LEU A 1 97 ? -10.386 7.943 13.297 1.00 94.19 97 LEU A C 1
ATOM 783 O O . LEU A 1 97 ? -9.918 7.727 12.180 1.00 94.19 97 LEU A O 1
ATOM 787 N N . LEU A 1 98 ? -11.532 7.391 13.707 1.00 95.12 98 LEU A N 1
ATOM 788 C CA . LEU A 1 98 ? -12.312 6.480 12.864 1.00 95.12 98 LEU A CA 1
ATOM 789 C C . LEU A 1 98 ? -12.821 7.163 11.580 1.00 95.12 98 LEU A C 1
ATOM 791 O O . LEU A 1 98 ? -12.552 6.636 10.498 1.00 95.12 98 LEU A O 1
ATOM 795 N N . PRO A 1 99 ? -13.451 8.355 11.630 1.00 96.50 99 PRO A N 1
ATOM 796 C CA . PRO A 1 99 ? -13.861 9.056 10.414 1.00 96.50 99 PRO A CA 1
ATOM 797 C C . PRO A 1 99 ? -12.685 9.422 9.500 1.00 96.50 99 PRO A C 1
ATOM 799 O O . PRO A 1 99 ? -12.784 9.297 8.279 1.00 96.50 99 PRO A O 1
ATOM 802 N N . GLN A 1 100 ? -11.549 9.847 10.067 1.00 96.44 100 GLN A N 1
ATOM 803 C CA . GLN A 1 100 ? -10.348 10.146 9.279 1.00 96.44 100 GLN A CA 1
ATOM 804 C C . GLN A 1 100 ? -9.779 8.900 8.597 1.00 96.44 100 GLN A C 1
ATOM 806 O O . GLN A 1 100 ? -9.338 8.973 7.445 1.00 96.44 100 GLN A O 1
ATOM 811 N N . LEU A 1 101 ? -9.806 7.754 9.280 1.00 96.81 101 LEU A N 1
ATOM 812 C CA . LEU A 1 101 ? -9.373 6.484 8.715 1.00 96.81 101 LEU A CA 1
ATOM 813 C C . LEU A 1 101 ? -10.263 6.079 7.535 1.00 96.81 101 LEU A C 1
ATOM 815 O O . LEU A 1 101 ? -9.736 5.729 6.479 1.00 96.81 101 LEU A O 1
ATOM 819 N N . ASP A 1 102 ? -11.584 6.197 7.672 1.00 97.12 102 ASP A N 1
ATOM 820 C CA . ASP A 1 102 ? -12.529 5.901 6.591 1.00 97.12 102 ASP A CA 1
ATOM 821 C C . ASP A 1 102 ? -12.297 6.794 5.367 1.00 97.12 102 ASP A C 1
ATOM 823 O O . ASP A 1 102 ? -12.221 6.301 4.235 1.00 97.12 102 ASP A O 1
ATOM 827 N N . LEU A 1 103 ? -12.094 8.099 5.576 1.00 96.56 103 LEU A N 1
ATOM 828 C CA . LEU A 1 103 ? -11.745 9.025 4.496 1.00 96.56 103 LEU A CA 1
ATOM 829 C C . LEU A 1 103 ? -10.437 8.621 3.806 1.00 96.56 103 LEU A C 1
ATOM 831 O O . LEU A 1 103 ? -10.375 8.581 2.574 1.00 96.56 103 LEU A O 1
ATOM 835 N N . CYS A 1 104 ? -9.409 8.256 4.577 1.00 97.31 104 CYS A N 1
ATOM 836 C CA . CYS A 1 104 ? -8.140 7.783 4.028 1.00 97.31 104 CYS A CA 1
ATOM 837 C C . CYS A 1 104 ? -8.312 6.495 3.208 1.00 97.31 104 CYS A C 1
ATOM 839 O O . CYS A 1 104 ? -7.718 6.366 2.134 1.00 97.31 104 CYS A O 1
ATOM 841 N N . ILE A 1 105 ? -9.136 5.550 3.671 1.00 98.00 105 ILE A N 1
ATOM 842 C CA . ILE A 1 105 ? -9.426 4.300 2.955 1.00 98.00 105 ILE A CA 1
ATOM 843 C C . ILE A 1 105 ? -10.093 4.599 1.608 1.00 98.00 105 ILE A C 1
ATOM 845 O O . ILE A 1 105 ? -9.652 4.079 0.576 1.00 98.00 105 ILE A O 1
ATOM 849 N N . VAL A 1 106 ? -11.109 5.466 1.592 1.00 97.88 106 VAL A N 1
ATOM 850 C CA . VAL A 1 106 ? -11.804 5.883 0.362 1.00 97.88 106 VAL A CA 1
ATOM 851 C C . VAL A 1 106 ? -10.840 6.573 -0.603 1.00 97.88 106 VAL A C 1
ATOM 853 O O . VAL A 1 106 ? -10.824 6.261 -1.799 1.00 97.88 106 VAL A O 1
ATOM 856 N N . ASP A 1 107 ? -9.984 7.459 -0.101 1.00 97.75 107 ASP A N 1
ATOM 857 C CA . ASP A 1 107 ? -9.001 8.168 -0.914 1.00 97.75 107 ASP A CA 1
ATOM 858 C C . ASP A 1 107 ? -7.955 7.242 -1.527 1.00 97.75 107 ASP A C 1
ATOM 860 O O . ASP A 1 107 ? -7.636 7.360 -2.716 1.00 97.75 107 ASP A O 1
ATOM 864 N N . ILE A 1 108 ? -7.451 6.281 -0.755 1.00 97.69 108 ILE A N 1
ATOM 865 C CA . ILE A 1 108 ? -6.521 5.268 -1.255 1.00 97.69 108 ILE A CA 1
ATOM 866 C C . ILE A 1 108 ? -7.210 4.393 -2.305 1.00 97.69 108 ILE A C 1
ATOM 868 O O . ILE A 1 108 ? -6.627 4.141 -3.362 1.00 97.69 108 ILE A O 1
ATOM 872 N N . ALA A 1 109 ? -8.450 3.960 -2.070 1.00 97.62 109 ALA A N 1
ATOM 873 C CA . ALA A 1 109 ? -9.211 3.169 -3.036 1.00 97.62 109 ALA A CA 1
ATOM 874 C C . ALA A 1 109 ? -9.433 3.937 -4.352 1.00 97.62 109 ALA A C 1
ATOM 876 O O . ALA A 1 109 ? -9.219 3.396 -5.443 1.00 97.62 109 ALA A O 1
ATOM 877 N N . ARG A 1 110 ? -9.772 5.229 -4.264 1.00 97.50 110 ARG A N 1
ATOM 878 C CA . ARG A 1 110 ? -9.907 6.129 -5.416 1.00 97.50 110 ARG A CA 1
ATOM 879 C C . ARG A 1 110 ? -8.591 6.264 -6.181 1.00 97.50 110 ARG A C 1
ATOM 881 O O . ARG A 1 110 ? -8.576 6.072 -7.398 1.00 97.50 110 ARG A O 1
ATOM 888 N N . LYS A 1 111 ? -7.482 6.523 -5.482 1.00 97.38 111 LYS A N 1
ATOM 889 C CA . LYS A 1 111 ? -6.135 6.621 -6.069 1.00 97.38 111 LYS A CA 1
ATOM 890 C C . LYS A 1 111 ? -5.721 5.323 -6.763 1.00 97.38 111 LYS A C 1
ATOM 892 O O . LYS A 1 111 ? -5.271 5.375 -7.905 1.00 97.38 111 LYS A O 1
ATOM 897 N N . ARG A 1 112 ? -5.950 4.162 -6.139 1.00 96.56 112 ARG A N 1
ATOM 898 C CA . ARG A 1 112 ? -5.681 2.836 -6.732 1.00 96.56 112 ARG A CA 1
ATOM 899 C C . ARG A 1 112 ? -6.453 2.607 -8.031 1.00 96.56 112 ARG A C 1
ATOM 901 O O . ARG A 1 112 ? -5.923 1.980 -8.940 1.00 96.56 112 ARG A O 1
ATOM 908 N N . LYS A 1 113 ? -7.677 3.130 -8.140 1.00 96.69 113 LYS A N 1
ATOM 909 C CA . LYS A 1 113 ? -8.490 3.021 -9.359 1.00 96.69 113 LYS A CA 1
ATOM 910 C C . LYS A 1 113 ? -8.063 4.009 -10.451 1.00 96.69 113 LYS A C 1
ATOM 912 O O . LYS A 1 113 ? -8.065 3.651 -11.625 1.00 96.69 113 LYS A O 1
ATOM 917 N N . GLN A 1 114 ? -7.741 5.249 -10.085 1.00 96.12 114 GLN A N 1
ATOM 918 C CA . GLN A 1 114 ? -7.585 6.352 -11.042 1.00 96.12 114 GLN A CA 1
ATOM 919 C C . GLN A 1 114 ? -6.139 6.612 -11.482 1.00 96.12 114 GLN A C 1
ATOM 921 O O . GLN A 1 114 ? -5.924 6.985 -12.632 1.00 96.12 114 GLN A O 1
ATOM 926 N N . LEU A 1 115 ? -5.144 6.417 -10.609 1.00 95.62 115 LEU A N 1
ATOM 927 C CA . LEU A 1 115 ? -3.746 6.738 -10.923 1.00 95.62 115 LEU A CA 1
ATOM 928 C C . LEU A 1 115 ? -3.107 5.797 -11.954 1.00 95.62 115 LEU A C 1
ATOM 930 O O . LEU A 1 115 ? -2.463 6.313 -12.867 1.00 95.62 115 LEU A O 1
ATOM 934 N N . PRO A 1 116 ? -3.272 4.458 -11.895 1.00 97.38 116 PRO A N 1
ATOM 935 C CA . PRO A 1 116 ? -2.552 3.574 -12.813 1.00 97.38 116 PRO A CA 1
ATOM 936 C C . PRO A 1 116 ? -2.825 3.854 -14.302 1.00 97.38 116 PRO A C 1
ATOM 938 O O . PRO A 1 116 ? -1.862 3.905 -15.069 1.00 97.38 116 PRO A O 1
ATOM 941 N N . PRO A 1 117 ? -4.075 4.111 -14.743 1.00 96.38 117 PRO A N 1
ATOM 942 C CA . PRO A 1 117 ? -4.342 4.517 -16.124 1.00 96.38 117 PRO A CA 1
ATOM 943 C C . PRO A 1 117 ? -3.649 5.826 -16.527 1.00 96.38 117 PRO A C 1
ATOM 945 O O . PRO A 1 117 ? -3.133 5.923 -17.640 1.00 96.38 117 PRO A O 1
ATOM 948 N N . VAL A 1 118 ? -3.605 6.817 -15.629 1.00 96.31 118 VAL A N 1
ATOM 949 C CA . VAL A 1 118 ? -2.962 8.118 -15.878 1.00 96.31 118 VAL A CA 1
ATOM 950 C C . VAL A 1 118 ? -1.450 7.951 -16.013 1.00 96.31 118 VAL A C 1
ATOM 952 O O . VAL A 1 118 ? -0.869 8.416 -16.993 1.00 96.31 118 VAL A O 1
ATOM 955 N N . CYS A 1 119 ? -0.824 7.222 -15.087 1.00 96.69 119 CYS A N 1
ATOM 956 C CA . CYS A 1 119 ? 0.603 6.911 -15.146 1.00 96.69 119 CYS A CA 1
ATOM 957 C C . CYS A 1 119 ? 0.946 6.127 -16.417 1.00 96.69 119 CYS A C 1
ATOM 959 O O . CYS A 1 119 ? 1.895 6.473 -17.117 1.00 96.69 119 CYS A O 1
ATOM 961 N N . LYS A 1 120 ? 0.140 5.115 -16.769 1.00 97.19 120 LYS A N 1
ATOM 962 C CA . LYS A 1 120 ? 0.330 4.332 -17.997 1.00 97.19 120 LYS A CA 1
ATOM 963 C C . LYS A 1 120 ? 0.283 5.218 -19.240 1.00 97.19 120 LYS A C 1
ATOM 965 O O . LYS A 1 120 ? 1.133 5.067 -20.115 1.00 97.19 120 LYS A O 1
ATOM 970 N N . LYS A 1 121 ? -0.684 6.137 -19.320 1.00 97.25 121 LYS A N 1
ATOM 971 C CA . LYS A 1 121 ? -0.798 7.075 -20.441 1.00 97.25 121 LYS A CA 1
ATOM 972 C C . LYS A 1 121 ? 0.442 7.967 -20.541 1.00 97.25 121 LYS A C 1
ATOM 974 O O . LYS A 1 121 ? 1.059 7.998 -21.596 1.00 97.25 121 LYS A O 1
ATOM 979 N N . ALA A 1 122 ? 0.861 8.586 -19.437 1.00 97.00 122 ALA A N 1
ATOM 980 C CA . ALA A 1 122 ? 2.034 9.461 -19.415 1.00 97.00 122 ALA A CA 1
ATOM 981 C C . ALA A 1 122 ? 3.322 8.741 -19.857 1.00 97.00 122 ALA A C 1
ATOM 983 O O . ALA A 1 122 ? 4.080 9.266 -20.670 1.00 97.00 122 ALA A O 1
ATOM 984 N N . VAL A 1 123 ? 3.546 7.514 -19.374 1.00 97.19 123 VAL A N 1
ATOM 985 C CA . VAL A 1 123 ? 4.705 6.698 -19.774 1.00 97.19 123 VAL A CA 1
ATOM 986 C C . VAL A 1 123 ? 4.631 6.314 -21.253 1.00 97.19 123 VAL A C 1
ATOM 988 O O . VAL A 1 123 ? 5.641 6.358 -21.952 1.00 97.19 123 VAL A O 1
ATOM 991 N N . THR A 1 124 ? 3.441 5.971 -21.749 1.00 97.44 124 THR A N 1
ATOM 992 C CA . THR A 1 124 ? 3.237 5.625 -23.165 1.00 97.44 124 THR A CA 1
ATOM 993 C C . THR A 1 124 ? 3.508 6.827 -24.070 1.00 97.44 124 THR A C 1
ATOM 995 O O . THR A 1 124 ? 4.219 6.697 -25.064 1.00 97.44 124 THR A O 1
ATOM 998 N N . ASP A 1 125 ? 2.995 8.004 -23.710 1.00 97.44 125 ASP A N 1
ATOM 999 C CA . ASP A 1 125 ? 3.203 9.245 -24.459 1.00 97.44 125 ASP A CA 1
ATOM 1000 C C . ASP A 1 125 ? 4.694 9.616 -24.502 1.00 97.44 125 ASP A C 1
ATOM 1002 O O . ASP A 1 125 ? 5.233 9.926 -25.567 1.00 97.44 125 ASP A O 1
ATOM 1006 N N . TYR A 1 126 ? 5.393 9.488 -23.370 1.00 97.19 126 TYR A N 1
ATOM 1007 C CA . TYR A 1 126 ? 6.838 9.701 -23.298 1.00 97.19 126 TYR A CA 1
ATOM 1008 C C . TYR A 1 126 ? 7.619 8.726 -24.193 1.00 97.19 126 TYR A C 1
ATOM 1010 O O . TYR A 1 126 ? 8.463 9.153 -24.984 1.00 97.19 126 TYR A O 1
ATOM 1018 N N . ALA A 1 127 ? 7.311 7.428 -24.123 1.00 96.38 127 ALA A N 1
ATOM 1019 C CA . ALA A 1 127 ? 7.960 6.413 -24.951 1.00 96.38 127 ALA A CA 1
ATOM 1020 C C . ALA A 1 127 ? 7.737 6.671 -26.452 1.00 96.38 127 ALA A C 1
ATOM 1022 O O . ALA A 1 127 ? 8.670 6.559 -27.250 1.00 96.38 127 ALA A O 1
ATOM 1023 N N . ASN A 1 128 ? 6.528 7.089 -26.838 1.00 96.00 128 ASN A N 1
ATOM 1024 C CA . ASN A 1 128 ? 6.213 7.461 -28.216 1.00 96.00 128 ASN A CA 1
ATOM 1025 C C . ASN A 1 128 ? 7.032 8.673 -28.677 1.00 96.00 128 ASN A C 1
ATOM 1027 O O . ASN A 1 128 ? 7.594 8.657 -29.773 1.00 96.00 128 ASN A O 1
ATOM 1031 N N . HIS A 1 129 ? 7.151 9.710 -27.845 1.00 94.94 129 HIS A N 1
ATOM 1032 C CA . HIS A 1 129 ? 7.983 10.874 -28.157 1.00 94.94 129 HIS A CA 1
ATOM 1033 C C . HIS A 1 129 ? 9.457 10.496 -28.326 1.00 94.94 129 HIS A C 1
ATOM 1035 O O . HIS A 1 129 ? 10.108 10.956 -29.267 1.00 94.94 129 HIS A O 1
ATOM 1041 N N . GLN A 1 130 ? 9.975 9.621 -27.464 1.00 93.38 130 GLN A N 1
ATOM 1042 C CA . GLN A 1 130 ? 11.346 9.131 -27.558 1.00 93.38 130 GLN A CA 1
ATOM 1043 C C . GLN A 1 130 ? 11.575 8.319 -28.840 1.00 93.38 130 GLN A C 1
ATOM 1045 O O . GLN A 1 130 ? 12.575 8.528 -29.528 1.00 93.38 130 GLN A O 1
ATOM 1050 N N . ALA A 1 131 ? 10.635 7.446 -29.211 1.00 91.94 131 ALA A N 1
ATOM 1051 C CA . ALA A 1 131 ? 10.700 6.698 -30.463 1.00 91.94 131 ALA A CA 1
ATOM 1052 C C . ALA A 1 131 ? 10.722 7.640 -31.679 1.00 91.94 131 ALA A C 1
ATOM 1054 O O . ALA A 1 131 ? 11.577 7.505 -32.556 1.00 91.94 131 ALA A O 1
ATOM 1055 N N . VAL A 1 132 ? 9.846 8.653 -31.704 1.00 92.56 132 VAL A N 1
ATOM 1056 C CA . VAL A 1 132 ? 9.833 9.673 -32.765 1.00 92.56 132 VAL A CA 1
ATOM 1057 C C . VAL A 1 132 ? 11.168 10.415 -32.828 1.00 92.56 132 VAL A C 1
ATOM 1059 O O . VAL A 1 132 ? 11.717 10.586 -33.917 1.00 92.56 132 VAL A O 1
ATOM 1062 N N . TYR A 1 133 ? 11.730 10.820 -31.690 1.00 91.75 133 TYR A N 1
ATOM 1063 C CA . TYR A 1 133 ? 13.037 11.475 -31.646 1.00 91.75 133 TYR A CA 1
ATOM 1064 C C . TYR A 1 133 ? 14.138 10.596 -32.257 1.00 91.75 133 TYR A C 1
ATOM 1066 O O . TYR A 1 133 ? 14.831 11.035 -33.173 1.00 91.75 133 TYR A O 1
ATOM 1074 N N . LEU A 1 134 ? 14.245 9.334 -31.837 1.00 87.50 134 LEU A N 1
ATOM 1075 C CA . LEU A 1 134 ? 15.255 8.405 -32.354 1.00 87.50 134 LEU A CA 1
ATOM 1076 C C . LEU A 1 134 ? 15.095 8.136 -33.857 1.00 87.50 134 LEU A C 1
ATOM 1078 O O . LEU A 1 134 ? 16.088 8.020 -34.568 1.00 87.50 134 LEU A O 1
ATOM 1082 N N . THR A 1 135 ? 13.862 8.094 -34.372 1.00 84.62 135 THR A N 1
ATOM 1083 C CA . THR A 1 135 ? 13.639 7.959 -35.824 1.00 84.62 135 THR A CA 1
ATOM 1084 C C . THR A 1 135 ? 14.051 9.197 -36.621 1.00 84.62 135 THR A C 1
ATOM 1086 O O . THR A 1 135 ? 14.464 9.059 -37.773 1.00 84.62 135 THR A O 1
ATOM 1089 N N . LYS A 1 136 ? 13.962 10.397 -36.028 1.00 83.31 136 LYS A N 1
ATOM 1090 C CA . LYS A 1 136 ? 14.420 11.650 -36.650 1.00 83.31 136 LYS A CA 1
ATOM 1091 C C . LYS A 1 136 ? 15.939 11.772 -36.623 1.00 83.31 136 LYS A C 1
ATOM 1093 O O . LYS A 1 136 ? 16.525 12.231 -37.597 1.00 83.31 136 LYS A O 1
ATOM 1098 N N . VAL A 1 137 ? 16.579 11.312 -35.551 1.00 80.75 137 VAL A N 1
ATOM 1099 C CA . VAL A 1 137 ? 18.042 11.261 -35.421 1.00 80.75 137 VAL A CA 1
ATOM 1100 C C . VAL A 1 137 ? 18.575 9.984 -36.080 1.00 80.75 137 VAL A C 1
ATOM 1102 O O . VAL A 1 137 ? 19.287 9.195 -35.468 1.00 80.75 137 VAL A O 1
ATOM 1105 N N . LYS A 1 138 ? 18.231 9.749 -37.354 1.00 66.00 138 LYS A N 1
ATOM 1106 C CA . LYS A 1 138 ? 19.001 8.802 -38.166 1.00 66.00 138 LYS A CA 1
ATOM 1107 C C . LYS A 1 138 ? 20.359 9.452 -38.430 1.00 66.00 138 LYS A C 1
ATOM 1109 O O . LYS A 1 138 ? 20.380 10.478 -39.111 1.00 66.00 138 LYS A O 1
ATOM 1114 N N . PRO A 1 139 ? 21.479 8.903 -37.930 1.00 62.50 139 PRO A N 1
ATOM 1115 C CA . PRO A 1 139 ? 22.782 9.398 -38.333 1.00 62.50 139 PRO A CA 1
ATOM 1116 C C . PRO A 1 139 ? 22.899 9.198 -39.845 1.00 62.50 139 PRO A C 1
ATOM 1118 O O . PRO A 1 139 ? 22.912 8.068 -40.337 1.00 62.50 139 PRO A O 1
ATOM 1121 N N . GLN A 1 140 ? 22.936 10.300 -40.596 1.00 61.56 140 GLN A N 1
ATOM 1122 C CA . GLN A 1 140 ? 23.451 10.270 -41.956 1.00 61.56 140 GLN A CA 1
ATOM 1123 C C . GLN A 1 140 ? 24.932 9.927 -41.835 1.00 61.56 140 GLN A C 1
ATOM 1125 O O . GLN A 1 140 ? 25.765 10.787 -41.562 1.00 61.56 140 GLN A O 1
ATOM 1130 N N . VAL A 1 141 ? 25.255 8.646 -41.991 1.00 62.69 141 VAL A N 1
ATOM 1131 C CA . VAL A 1 141 ? 26.627 8.240 -42.271 1.00 62.69 141 VAL A CA 1
ATOM 1132 C C . VAL A 1 141 ? 26.924 8.797 -43.658 1.00 62.69 141 VAL A C 1
ATOM 1134 O O . VAL A 1 141 ? 26.419 8.282 -44.656 1.00 62.69 141 VAL A O 1
ATOM 1137 N N . GLN A 1 142 ? 27.649 9.914 -43.714 1.00 62.06 142 GLN A N 1
ATOM 1138 C CA . GLN A 1 142 ? 28.177 10.443 -44.964 1.00 62.06 142 GLN A CA 1
ATOM 1139 C C . GLN A 1 142 ? 29.118 9.381 -45.541 1.00 62.06 142 GLN A C 1
ATOM 1141 O O . GLN A 1 142 ? 30.247 9.216 -45.089 1.00 62.06 142 GLN A O 1
ATOM 1146 N N . ASN A 1 143 ? 28.630 8.623 -46.522 1.00 57.94 143 ASN A N 1
ATOM 1147 C CA . ASN A 1 143 ? 29.405 7.612 -47.247 1.00 57.94 143 ASN A CA 1
ATOM 1148 C C . ASN A 1 143 ? 30.311 8.238 -48.327 1.00 57.94 143 ASN A C 1
ATOM 1150 O O . ASN A 1 143 ? 30.837 7.530 -49.186 1.00 57.94 143 ASN A O 1
ATOM 1154 N N . ASP A 1 144 ? 30.507 9.557 -48.294 1.00 58.25 144 ASP A N 1
ATOM 1155 C CA . ASP A 1 144 ? 31.135 10.322 -49.375 1.00 58.25 144 ASP A CA 1
ATOM 1156 C C . ASP A 1 144 ? 32.645 10.056 -49.520 1.00 58.25 144 ASP A C 1
ATOM 1158 O O . ASP A 1 144 ? 33.240 10.395 -50.541 1.00 58.25 144 ASP A O 1
ATOM 1162 N N . SER A 1 145 ? 33.284 9.389 -48.553 1.00 57.12 145 SER A N 1
ATOM 1163 C CA . SER A 1 145 ? 34.736 9.167 -48.570 1.00 57.12 145 SER A CA 1
ATOM 1164 C C . SER A 1 145 ? 35.200 7.981 -49.426 1.00 57.12 145 SER A C 1
ATOM 1166 O O . SER A 1 145 ? 36.340 7.982 -49.888 1.00 57.12 145 SER A O 1
ATOM 1168 N N . PHE A 1 146 ? 34.353 6.981 -49.696 1.00 56.09 146 PHE A N 1
ATOM 1169 C CA . PHE A 1 146 ? 34.787 5.782 -50.434 1.00 56.09 146 PHE A CA 1
ATOM 1170 C C . PHE A 1 146 ? 34.684 5.917 -51.961 1.00 56.09 146 PHE A C 1
ATOM 1172 O O . PHE A 1 146 ? 35.428 5.258 -52.687 1.00 56.09 146 PHE A O 1
ATOM 1179 N N . GLY A 1 147 ? 33.798 6.778 -52.471 1.00 58.75 147 GLY A N 1
ATOM 1180 C CA . GLY A 1 147 ? 33.595 6.951 -53.915 1.00 58.75 147 GLY A CA 1
ATOM 1181 C C . GLY A 1 147 ? 34.734 7.694 -54.625 1.00 58.75 147 GLY A C 1
ATOM 1182 O O . GLY A 1 147 ? 35.100 7.323 -55.741 1.00 58.75 147 GLY A O 1
ATOM 1183 N N . SER A 1 148 ? 35.323 8.709 -53.977 1.00 58.12 148 SER A N 1
ATOM 1184 C CA . SER A 1 148 ? 36.376 9.549 -54.581 1.00 58.12 148 SER A CA 1
ATOM 1185 C C . SER A 1 148 ? 37.681 8.777 -54.780 1.00 58.12 148 SER A C 1
ATOM 1187 O O . SER A 1 148 ? 38.240 8.759 -55.875 1.00 58.12 148 SER A O 1
ATOM 1189 N N . VAL A 1 149 ? 38.109 8.034 -53.754 1.00 61.94 149 VAL A N 1
ATOM 1190 C CA . VAL A 1 149 ? 39.387 7.302 -53.757 1.00 61.94 149 VAL A CA 1
ATOM 1191 C C . VAL A 1 149 ? 39.407 6.203 -54.826 1.00 61.94 149 VAL A C 1
ATOM 1193 O O . VAL A 1 149 ? 40.410 5.999 -55.507 1.00 61.94 149 VAL A O 1
ATOM 1196 N N . VAL A 1 150 ? 38.283 5.510 -55.039 1.00 64.38 150 VAL A N 1
ATOM 1197 C CA . VAL A 1 150 ? 38.189 4.442 -56.050 1.00 64.38 150 VAL A CA 1
ATOM 1198 C C . VAL A 1 150 ? 38.256 4.999 -57.476 1.00 64.38 150 VAL A C 1
ATOM 1200 O O . VAL A 1 150 ? 38.822 4.350 -58.359 1.00 64.38 150 VAL A O 1
ATOM 1203 N N . ASN A 1 151 ? 37.706 6.191 -57.720 1.00 64.56 151 ASN A N 1
ATOM 1204 C CA . ASN A 1 151 ? 37.747 6.817 -59.042 1.00 64.56 151 ASN A CA 1
ATOM 1205 C C . ASN A 1 151 ? 39.135 7.379 -59.373 1.00 64.56 151 ASN A C 1
ATOM 1207 O O . ASN A 1 151 ? 39.603 7.180 -60.494 1.00 64.56 151 ASN A O 1
ATOM 1211 N N . GLU A 1 152 ? 39.824 7.981 -58.403 1.00 66.12 152 GLU A N 1
ATOM 1212 C CA . GLU A 1 152 ? 41.197 8.476 -58.577 1.00 66.12 152 GLU A CA 1
ATOM 1213 C C . GLU A 1 152 ? 42.183 7.337 -58.882 1.00 66.12 152 GLU A C 1
ATOM 1215 O O . GLU A 1 152 ? 42.967 7.423 -59.831 1.00 66.12 152 GLU A O 1
ATOM 1220 N N . ILE A 1 153 ? 42.081 6.211 -58.164 1.00 67.44 153 ILE A N 1
ATOM 1221 C CA . ILE A 1 153 ? 42.931 5.032 -58.405 1.00 67.44 153 ILE A CA 1
ATOM 1222 C C . ILE A 1 153 ? 42.667 4.430 -59.794 1.00 67.44 153 ILE A C 1
ATOM 1224 O O . ILE A 1 153 ? 43.610 4.056 -60.496 1.00 67.44 153 ILE A O 1
ATOM 1228 N N . LYS A 1 154 ? 41.404 4.363 -60.238 1.00 67.75 154 LYS A N 1
ATOM 1229 C CA . LYS A 1 154 ? 41.060 3.872 -61.585 1.00 67.75 154 LYS A CA 1
ATOM 1230 C C . LYS A 1 154 ? 41.614 4.770 -62.690 1.00 67.75 154 LYS A C 1
ATOM 1232 O O . LYS A 1 154 ? 42.092 4.256 -63.701 1.00 67.75 154 LYS A O 1
ATOM 1237 N N . GLN A 1 155 ? 41.576 6.088 -62.504 1.00 69.62 155 GLN A N 1
ATOM 1238 C CA . GLN A 1 155 ? 42.120 7.040 -63.473 1.00 69.62 155 GLN A CA 1
ATOM 1239 C C . GLN A 1 155 ? 43.645 6.927 -63.577 1.00 69.62 155 GLN A C 1
ATOM 1241 O O . GLN A 1 155 ? 44.176 6.848 -64.687 1.00 69.62 155 GLN A O 1
ATOM 1246 N N . ALA A 1 156 ? 44.338 6.822 -62.439 1.00 68.31 156 ALA A N 1
ATOM 1247 C CA . ALA A 1 156 ? 45.784 6.618 -62.399 1.00 68.31 156 ALA A CA 1
ATOM 1248 C C . ALA A 1 156 ? 46.197 5.289 -63.058 1.00 68.31 156 ALA A C 1
ATOM 1250 O O . ALA A 1 156 ? 47.109 5.259 -63.885 1.00 68.31 156 ALA A O 1
ATOM 1251 N N . ALA A 1 157 ? 45.480 4.197 -62.769 1.00 68.56 157 ALA A N 1
ATOM 1252 C CA . ALA A 1 157 ? 45.734 2.896 -63.385 1.00 68.56 157 ALA A CA 1
ATOM 1253 C C . ALA A 1 157 ? 45.513 2.919 -64.909 1.00 68.56 157 ALA A C 1
ATOM 1255 O O . ALA A 1 157 ? 46.320 2.357 -65.651 1.00 68.56 157 ALA A O 1
ATOM 1256 N N . SER A 1 158 ? 44.463 3.598 -65.387 1.00 67.00 158 SER A N 1
ATOM 1257 C CA . SER A 1 158 ? 44.170 3.746 -66.819 1.00 67.00 158 SER A CA 1
ATOM 1258 C C . SER A 1 158 ? 45.247 4.543 -67.560 1.00 67.00 158 SER A C 1
ATOM 1260 O O . SER A 1 158 ? 45.623 4.164 -68.668 1.00 67.00 158 SER A O 1
ATOM 1262 N N . LEU A 1 159 ? 45.746 5.632 -66.967 1.00 66.31 159 LEU A N 1
ATOM 1263 C CA . LEU A 1 159 ? 46.804 6.461 -67.557 1.00 66.31 159 LEU A CA 1
ATOM 1264 C C . LEU A 1 159 ? 48.127 5.696 -67.670 1.00 66.31 159 LEU A C 1
ATOM 1266 O O . LEU A 1 159 ? 48.755 5.711 -68.726 1.00 66.31 159 LEU A O 1
ATOM 1270 N N . ILE A 1 160 ? 48.520 4.981 -66.612 1.00 66.50 160 ILE A N 1
ATOM 1271 C CA . ILE A 1 160 ? 49.791 4.246 -66.582 1.00 66.50 160 ILE A CA 1
ATOM 1272 C C . ILE A 1 160 ? 49.758 3.045 -67.533 1.00 66.50 160 ILE A C 1
ATOM 1274 O O . ILE A 1 160 ? 50.724 2.803 -68.253 1.00 66.50 160 ILE A O 1
ATOM 1278 N N . THR A 1 161 ? 48.654 2.294 -67.565 1.00 65.69 161 THR A N 1
ATOM 1279 C CA . THR A 1 161 ? 48.597 1.068 -68.372 1.00 65.69 161 THR A CA 1
ATOM 1280 C C . THR A 1 161 ? 48.299 1.341 -69.840 1.00 65.69 161 THR A C 1
ATOM 1282 O O . THR A 1 161 ? 49.009 0.816 -70.683 1.00 65.69 161 THR A O 1
ATOM 1285 N N . CYS A 1 162 ? 47.315 2.167 -70.205 1.00 69.62 162 CYS A N 1
ATOM 1286 C CA . CYS A 1 162 ? 46.933 2.276 -71.618 1.00 69.62 162 CYS A CA 1
ATOM 1287 C C . CYS A 1 162 ? 47.869 3.159 -72.448 1.00 69.62 162 CYS A C 1
ATOM 1289 O O . CYS A 1 162 ? 48.211 2.784 -73.568 1.00 69.62 162 CYS A O 1
ATOM 1291 N N . GLU A 1 163 ? 48.291 4.316 -71.940 1.00 73.69 163 GLU A N 1
ATOM 1292 C CA . GLU A 1 163 ? 49.083 5.253 -72.749 1.00 73.69 163 GLU A CA 1
ATOM 1293 C C . GLU A 1 163 ? 50.534 4.784 -72.898 1.00 73.69 163 G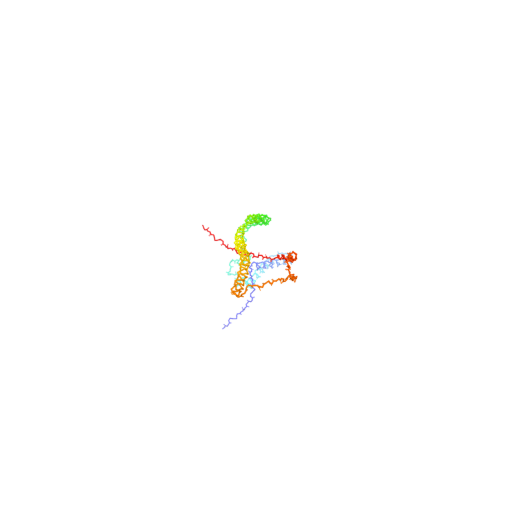LU A C 1
ATOM 1295 O O . GLU A 1 163 ? 51.093 4.835 -73.996 1.00 73.69 163 GLU A O 1
ATOM 1300 N N . HIS A 1 164 ? 51.123 4.207 -71.845 1.00 76.31 164 HIS A N 1
ATOM 1301 C CA . HIS A 1 164 ? 52.489 3.697 -71.935 1.00 76.31 164 HIS A CA 1
ATOM 1302 C C . HIS A 1 164 ? 52.591 2.435 -72.811 1.00 76.31 164 HIS A C 1
ATOM 1304 O O . HIS A 1 164 ? 53.539 2.312 -73.594 1.00 76.31 164 HIS A O 1
ATOM 1310 N N . LEU A 1 165 ? 51.597 1.534 -72.756 1.00 79.25 165 LEU A N 1
ATOM 1311 C CA . LEU A 1 165 ? 51.519 0.377 -73.660 1.00 79.25 165 LEU A CA 1
ATOM 1312 C C . LEU A 1 165 ? 51.282 0.791 -75.116 1.00 79.25 165 LEU A C 1
ATOM 1314 O O . LEU A 1 165 ? 51.888 0.215 -76.016 1.00 79.25 165 LEU A O 1
ATOM 1318 N N . LYS A 1 166 ? 50.452 1.807 -75.378 1.00 82.38 166 LYS A N 1
ATOM 1319 C CA . LYS A 1 166 ? 50.281 2.331 -76.743 1.00 82.38 166 LYS A CA 1
ATOM 1320 C C . LYS A 1 166 ? 51.575 2.930 -77.284 1.00 82.38 166 LYS A C 1
ATOM 1322 O O . LYS A 1 166 ? 51.946 2.627 -78.415 1.00 82.38 166 LYS A O 1
ATOM 1327 N N . ALA A 1 167 ? 52.270 3.740 -76.484 1.00 83.00 167 ALA A N 1
ATOM 1328 C CA . ALA A 1 167 ? 53.532 4.351 -76.887 1.00 83.00 167 ALA A CA 1
ATOM 1329 C C . ALA A 1 167 ? 54.594 3.285 -77.194 1.00 83.00 167 ALA A C 1
ATOM 1331 O O . ALA A 1 167 ? 55.182 3.293 -78.272 1.00 83.00 167 ALA A O 1
ATOM 1332 N N . THR A 1 168 ? 54.772 2.309 -76.300 1.00 84.88 168 THR A N 1
ATOM 1333 C CA . THR A 1 168 ? 55.725 1.204 -76.509 1.00 84.88 168 THR A CA 1
ATOM 1334 C C . THR A 1 168 ? 55.348 0.326 -77.704 1.00 84.88 168 THR A C 1
ATOM 1336 O O . THR A 1 168 ? 56.224 -0.041 -78.485 1.00 84.88 168 THR A O 1
ATOM 1339 N N . SER A 1 169 ? 54.057 0.054 -77.920 1.00 86.44 169 SER A N 1
ATOM 1340 C CA . SER A 1 169 ? 53.581 -0.665 -79.108 1.00 86.44 169 SER A CA 1
ATOM 1341 C C . SER A 1 169 ? 53.865 0.093 -80.407 1.00 86.44 169 SER A C 1
ATOM 1343 O O . SER A 1 169 ? 54.221 -0.534 -81.405 1.00 86.44 169 SER A O 1
ATOM 1345 N N . ALA A 1 170 ? 53.711 1.420 -80.423 1.00 88.69 170 ALA A N 1
ATOM 1346 C CA . ALA A 1 170 ? 54.011 2.239 -81.595 1.00 88.69 170 ALA A CA 1
ATOM 1347 C C . ALA A 1 170 ? 55.519 2.263 -81.891 1.00 88.69 170 ALA A C 1
ATOM 1349 O O . ALA A 1 170 ? 55.929 2.095 -83.040 1.00 88.69 170 ALA A O 1
ATOM 1350 N N . THR A 1 171 ? 56.350 2.391 -80.851 1.00 90.00 171 THR A N 1
ATOM 1351 C CA . THR A 1 171 ? 57.810 2.322 -80.978 1.00 90.00 171 THR A CA 1
ATOM 1352 C C . THR A 1 171 ? 58.255 0.964 -81.518 1.00 90.00 171 THR A C 1
ATOM 1354 O O . THR A 1 171 ? 59.025 0.917 -82.476 1.00 90.00 171 THR A O 1
ATOM 1357 N N . LEU A 1 172 ? 57.716 -0.140 -80.991 1.00 90.88 172 LEU A N 1
ATOM 1358 C CA . LEU A 1 172 ? 58.030 -1.484 -81.481 1.00 90.88 172 LEU A CA 1
ATOM 1359 C C . LEU A 1 172 ? 57.663 -1.652 -82.962 1.00 90.88 172 LEU A C 1
ATOM 1361 O O . LEU A 1 172 ? 58.467 -2.168 -83.734 1.00 90.88 172 LEU A O 1
ATOM 1365 N N . ALA A 1 173 ? 56.490 -1.169 -83.380 1.00 89.12 173 ALA A N 1
ATOM 1366 C CA . ALA A 1 173 ? 56.079 -1.219 -84.782 1.00 89.12 173 ALA A CA 1
ATOM 1367 C C . ALA A 1 173 ? 57.040 -0.437 -85.698 1.00 89.12 173 ALA A C 1
ATOM 1369 O O . ALA A 1 173 ? 57.373 -0.909 -86.785 1.00 89.12 173 ALA A O 1
ATOM 1370 N N . SER A 1 174 ? 57.521 0.729 -85.250 1.00 89.69 174 SER A N 1
ATOM 1371 C CA . SER A 1 174 ? 58.496 1.521 -86.009 1.00 89.69 174 SER A CA 1
ATOM 1372 C C . SER A 1 174 ? 59.855 0.824 -86.138 1.00 89.69 174 SER A C 1
ATOM 1374 O O . SER A 1 174 ? 60.419 0.795 -87.229 1.00 89.69 174 SER A O 1
ATOM 1376 N N . LEU A 1 175 ? 60.333 0.185 -85.064 1.00 90.62 175 LEU A N 1
ATOM 1377 C CA . LEU A 1 175 ? 61.583 -0.581 -85.045 1.00 90.62 175 LEU A CA 1
ATOM 1378 C C . LEU A 1 175 ? 61.535 -1.789 -85.979 1.00 90.62 175 LEU A C 1
ATOM 1380 O O . LEU A 1 175 ? 62.487 -2.029 -86.714 1.00 90.62 175 LEU A O 1
ATOM 1384 N N . VAL A 1 176 ? 60.422 -2.527 -85.990 1.00 90.19 176 VAL A N 1
ATOM 1385 C CA . VAL A 1 176 ? 60.246 -3.670 -86.901 1.00 90.19 176 VAL A CA 1
ATOM 1386 C C . VAL A 1 176 ? 60.313 -3.218 -88.359 1.00 90.19 176 VAL A C 1
ATOM 1388 O O . VAL A 1 176 ? 60.948 -3.877 -89.179 1.00 90.19 176 VAL A O 1
ATOM 1391 N N . LYS A 1 177 ? 59.699 -2.075 -88.684 1.00 88.38 177 LYS A N 1
ATOM 1392 C CA . LYS A 1 177 ? 59.742 -1.526 -90.040 1.00 88.38 177 LYS A CA 1
ATOM 1393 C C . LYS A 1 177 ? 61.158 -1.092 -90.433 1.00 88.38 177 LYS A C 1
ATOM 1395 O O . LYS A 1 177 ? 61.635 -1.500 -91.485 1.00 88.38 177 LYS A O 1
ATOM 1400 N N . ALA A 1 178 ? 61.834 -0.334 -89.568 1.00 88.75 178 ALA A N 1
ATOM 1401 C CA . ALA A 1 178 ? 63.203 0.120 -89.807 1.00 88.75 178 ALA A CA 1
ATOM 1402 C C . ALA A 1 178 ? 64.174 -1.060 -89.972 1.00 88.75 178 ALA A C 1
ATOM 1404 O O . ALA A 1 178 ? 64.968 -1.076 -90.903 1.00 88.75 178 ALA A O 1
ATOM 1405 N N . SER A 1 179 ? 64.048 -2.098 -89.139 1.00 86.94 179 SER A N 1
ATOM 1406 C CA . SER A 1 179 ? 64.874 -3.304 -89.242 1.00 86.94 179 SER A CA 1
ATOM 1407 C C . SER A 1 179 ? 64.684 -4.039 -90.574 1.00 86.94 179 SER A C 1
ATOM 1409 O O . SER A 1 179 ? 65.653 -4.564 -91.118 1.00 86.94 179 SER A O 1
ATOM 1411 N N . SER A 1 180 ? 63.464 -4.062 -91.122 1.00 87.19 180 SER A N 1
ATOM 1412 C CA . SER A 1 180 ? 63.209 -4.638 -92.448 1.00 87.19 180 SER A CA 1
ATOM 1413 C C . SER A 1 180 ? 63.889 -3.833 -93.559 1.00 87.19 180 SER A C 1
ATOM 1415 O O . SER A 1 180 ? 64.477 -4.421 -94.463 1.00 87.19 180 SER A O 1
ATOM 1417 N N . GLU A 1 181 ? 63.829 -2.501 -93.486 1.00 88.38 181 GLU A N 1
ATOM 1418 C CA . GLU A 1 181 ? 64.468 -1.603 -94.458 1.00 88.38 181 GLU A CA 1
ATOM 1419 C C . GLU A 1 181 ? 66.004 -1.709 -94.388 1.00 88.38 181 GLU A C 1
ATOM 1421 O O . GLU A 1 181 ? 66.671 -1.805 -95.418 1.00 88.38 181 GLU A O 1
ATOM 1426 N N . GLU A 1 182 ? 66.576 -1.765 -93.182 1.00 89.81 182 GLU A N 1
ATOM 1427 C CA . GLU A 1 182 ? 68.012 -1.988 -92.971 1.00 89.81 182 GLU A CA 1
ATOM 1428 C C . GLU A 1 182 ? 68.459 -3.359 -93.493 1.00 89.81 182 GLU A C 1
ATOM 1430 O O . GLU A 1 182 ? 69.507 -3.467 -94.131 1.00 89.81 182 GLU A O 1
ATOM 1435 N N . TYR A 1 183 ? 67.658 -4.408 -93.282 1.00 91.75 183 TYR A N 1
ATOM 1436 C CA . TYR A 1 183 ? 67.950 -5.739 -93.812 1.00 91.75 183 TYR A CA 1
ATOM 1437 C C . TYR A 1 183 ? 68.011 -5.741 -95.344 1.00 91.75 183 TYR A C 1
ATOM 1439 O O . TYR A 1 183 ? 68.953 -6.289 -95.921 1.00 91.75 183 TYR A O 1
ATOM 1447 N N . GLU A 1 184 ? 67.059 -5.087 -96.017 1.00 88.19 184 GLU A N 1
ATOM 1448 C CA . GLU A 1 184 ? 67.092 -4.938 -97.475 1.00 88.19 184 GLU A CA 1
ATOM 1449 C C . GLU A 1 184 ? 68.349 -4.190 -97.939 1.00 88.19 184 GLU A C 1
ATOM 1451 O O . GLU A 1 184 ? 69.015 -4.635 -98.877 1.00 88.19 184 GLU A O 1
ATOM 1456 N N . GLN A 1 185 ? 68.731 -3.105 -97.257 1.00 88.94 185 GLN A N 1
ATOM 1457 C CA . GLN A 1 185 ? 69.959 -2.365 -97.568 1.00 88.94 185 GLN A CA 1
ATOM 1458 C C . GLN A 1 185 ? 71.213 -3.233 -97.423 1.00 88.94 185 GLN A C 1
ATOM 1460 O O . GLN A 1 185 ? 72.086 -3.186 -98.291 1.00 88.94 185 GLN A O 1
ATOM 1465 N N . VAL A 1 186 ? 71.293 -4.058 -96.374 1.00 91.19 186 VAL A N 1
ATOM 1466 C CA . VAL A 1 186 ? 72.398 -5.009 -96.186 1.00 91.19 186 VAL A CA 1
ATOM 1467 C C . VAL A 1 186 ? 72.439 -6.014 -97.335 1.00 91.19 186 VAL A C 1
ATOM 1469 O O . VAL A 1 186 ? 73.496 -6.193 -97.930 1.00 91.19 186 VAL A O 1
ATOM 1472 N N . VAL A 1 187 ? 71.303 -6.606 -97.720 1.00 89.62 187 VAL A N 1
ATOM 1473 C CA . VAL A 1 187 ? 71.234 -7.543 -98.857 1.00 89.62 187 VAL A CA 1
ATOM 1474 C C . VAL A 1 187 ? 71.690 -6.877 -100.161 1.00 89.62 187 VAL A C 1
ATOM 1476 O O . VAL A 1 187 ? 72.421 -7.487 -100.946 1.00 89.62 187 VAL A O 1
ATOM 1479 N N . HIS A 1 188 ? 71.293 -5.626 -100.403 1.00 88.75 188 HIS A N 1
ATOM 1480 C CA . HIS A 1 188 ? 71.731 -4.861 -101.571 1.00 88.75 188 HIS A CA 1
ATOM 1481 C C . HIS A 1 188 ? 73.237 -4.577 -101.557 1.00 88.75 188 HIS A C 1
ATOM 1483 O O . HIS A 1 188 ? 73.893 -4.745 -102.585 1.00 88.75 188 HIS A O 1
ATOM 1489 N N . LEU A 1 189 ? 73.791 -4.188 -100.407 1.00 90.38 189 LEU A N 1
ATOM 1490 C CA . LEU A 1 189 ? 75.225 -3.948 -100.240 1.00 90.38 189 LEU A CA 1
ATOM 1491 C C . LEU A 1 189 ? 76.038 -5.232 -100.416 1.00 90.38 189 LEU A C 1
ATOM 1493 O O . LEU A 1 189 ? 77.037 -5.208 -101.128 1.00 90.38 189 LEU A O 1
ATOM 1497 N N . THR A 1 190 ? 75.597 -6.357 -99.847 1.00 89.50 190 THR A N 1
ATOM 1498 C CA . THR A 1 190 ? 76.252 -7.659 -100.037 1.00 89.50 190 THR A CA 1
ATOM 1499 C C . THR A 1 190 ? 76.316 -8.025 -101.518 1.00 89.50 190 THR A C 1
ATOM 1501 O O . THR A 1 190 ? 77.394 -8.328 -102.021 1.00 89.50 190 THR A O 1
ATOM 1504 N N . LYS A 1 191 ? 75.204 -7.886 -102.253 1.00 87.81 191 LYS A N 1
ATOM 1505 C CA . LYS A 1 191 ? 75.183 -8.114 -103.709 1.00 87.81 191 LYS A CA 1
ATOM 1506 C C . LYS A 1 191 ? 76.106 -7.161 -104.471 1.00 87.81 191 LYS A C 1
ATOM 1508 O O . LYS A 1 191 ? 76.755 -7.571 -105.428 1.00 87.81 191 LYS A O 1
ATOM 1513 N N . ALA A 1 192 ? 76.167 -5.889 -104.080 1.00 86.50 192 ALA A N 1
ATOM 1514 C CA . ALA A 1 192 ? 77.050 -4.917 -104.720 1.00 86.50 192 ALA A CA 1
ATOM 1515 C C . ALA A 1 192 ? 78.534 -5.269 -104.515 1.00 86.50 192 ALA A C 1
ATOM 1517 O O . ALA A 1 192 ? 79.313 -5.177 -105.464 1.00 86.50 192 ALA A O 1
ATOM 1518 N N . VAL A 1 193 ? 78.907 -5.719 -103.311 1.00 87.94 193 VAL A N 1
ATOM 1519 C CA . VAL A 1 193 ? 80.263 -6.198 -102.999 1.00 87.94 193 VAL A CA 1
ATOM 1520 C C . VAL A 1 193 ? 80.603 -7.446 -103.815 1.00 87.94 193 VAL A C 1
ATOM 1522 O O . VAL A 1 193 ? 81.671 -7.483 -104.418 1.00 87.94 193 VAL A O 1
ATOM 1525 N N . GLU A 1 194 ? 79.692 -8.421 -103.914 1.00 85.50 194 GLU A N 1
ATOM 1526 C CA . GLU A 1 194 ? 79.885 -9.618 -104.750 1.00 85.50 194 GLU A CA 1
ATOM 1527 C C . GLU A 1 194 ? 80.135 -9.250 -106.224 1.00 85.50 194 GLU A C 1
ATOM 1529 O O . GLU A 1 194 ? 81.068 -9.758 -106.846 1.00 85.50 194 GLU A O 1
ATOM 1534 N N . ILE A 1 195 ? 79.351 -8.320 -106.784 1.00 83.56 195 ILE A N 1
ATOM 1535 C CA . ILE A 1 195 ? 79.540 -7.829 -108.160 1.00 83.56 195 ILE A CA 1
ATOM 1536 C C . ILE A 1 195 ? 80.897 -7.129 -108.314 1.00 83.56 195 ILE A C 1
ATOM 1538 O O . ILE A 1 195 ? 81.578 -7.314 -109.325 1.00 83.56 195 ILE A O 1
ATOM 1542 N N . GLU A 1 196 ? 81.308 -6.316 -107.339 1.00 83.44 196 GLU A N 1
ATOM 1543 C CA . GLU A 1 196 ? 82.606 -5.641 -107.380 1.00 83.44 196 GLU A CA 1
ATOM 1544 C C . GLU A 1 196 ? 83.771 -6.640 -107.308 1.00 83.44 196 GLU A C 1
ATOM 1546 O O . GLU A 1 196 ? 84.752 -6.499 -108.038 1.00 83.44 196 GLU A O 1
ATOM 1551 N N . GLU A 1 197 ? 83.657 -7.673 -106.475 1.00 81.75 197 GLU A N 1
ATOM 1552 C CA . GLU A 1 197 ? 84.656 -8.731 -106.343 1.00 81.75 197 GLU A CA 1
ATOM 1553 C C . GLU A 1 197 ? 84.778 -9.558 -107.632 1.00 81.75 197 GLU A C 1
ATOM 1555 O O . GLU A 1 197 ? 85.893 -9.780 -108.116 1.00 81.75 197 GLU A O 1
ATOM 1560 N N . ILE A 1 198 ? 83.651 -9.907 -108.267 1.00 77.62 198 ILE A N 1
ATOM 1561 C CA . ILE A 1 198 ? 83.625 -10.513 -109.609 1.00 77.62 198 ILE A CA 1
ATOM 1562 C C . ILE A 1 198 ? 84.328 -9.595 -110.619 1.00 77.62 198 ILE A C 1
ATOM 1564 O O . ILE A 1 198 ? 85.222 -10.034 -111.343 1.00 77.62 198 ILE A O 1
ATOM 1568 N N . ASN A 1 199 ? 83.999 -8.300 -110.635 1.00 73.06 199 ASN A N 1
ATOM 1569 C CA . ASN A 1 199 ? 84.606 -7.334 -111.554 1.00 73.06 199 ASN A CA 1
ATOM 1570 C C . ASN A 1 199 ? 86.117 -7.143 -111.325 1.00 73.06 199 ASN A C 1
ATOM 1572 O O . ASN A 1 199 ? 86.862 -6.941 -112.288 1.00 73.06 199 ASN A O 1
ATOM 1576 N N . ARG A 1 200 ? 86.595 -7.211 -110.075 1.00 74.44 200 ARG A N 1
ATOM 1577 C CA . ARG A 1 200 ? 88.033 -7.172 -109.754 1.00 74.44 200 ARG A CA 1
ATOM 1578 C C . ARG A 1 200 ? 88.748 -8.438 -110.228 1.00 74.44 200 ARG A C 1
ATOM 1580 O O . ARG A 1 200 ? 89.835 -8.326 -110.795 1.00 74.44 200 ARG A O 1
ATOM 1587 N N . ASN A 1 201 ? 88.128 -9.606 -110.067 1.00 67.94 201 ASN A N 1
ATOM 1588 C CA . ASN A 1 201 ? 88.689 -10.894 -110.485 1.00 67.94 201 ASN A CA 1
ATOM 1589 C C . ASN A 1 201 ? 88.611 -11.129 -112.010 1.00 67.94 201 ASN A C 1
ATOM 1591 O O . ASN A 1 201 ? 89.398 -11.902 -112.551 1.00 67.94 201 ASN A O 1
ATOM 1595 N N . CYS A 1 202 ? 87.740 -10.417 -112.734 1.00 55.78 202 CYS A N 1
ATOM 1596 C CA . CYS A 1 202 ? 87.598 -10.503 -114.195 1.00 55.78 202 CYS A CA 1
ATOM 1597 C C . CYS A 1 202 ? 88.608 -9.667 -115.015 1.00 55.78 202 CYS A C 1
ATOM 1599 O O . CYS A 1 202 ? 88.492 -9.605 -116.239 1.00 55.78 202 CYS A O 1
ATOM 1601 N N . LYS A 1 203 ? 89.643 -9.058 -114.415 1.00 53.84 203 LYS A N 1
ATOM 1602 C CA . LYS A 1 203 ? 90.696 -8.323 -115.162 1.00 53.84 203 LYS A CA 1
ATOM 1603 C C . LYS A 1 203 ? 91.745 -9.201 -115.868 1.00 53.84 203 LYS A C 1
ATOM 1605 O O . LYS A 1 203 ? 92.841 -8.737 -116.174 1.00 53.84 203 LYS A O 1
ATOM 1610 N N . THR A 1 204 ? 91.381 -10.420 -116.246 1.00 45.88 204 THR A N 1
ATOM 1611 C CA . THR A 1 204 ? 92.107 -11.203 -117.253 1.00 45.88 204 THR A CA 1
ATOM 1612 C C . THR A 1 204 ? 91.107 -11.883 -118.185 1.00 45.88 204 THR A C 1
ATOM 1614 O O . THR A 1 204 ? 90.367 -12.760 -117.759 1.00 45.88 204 THR A O 1
ATOM 1617 N N . ASN A 1 205 ? 91.161 -11.480 -119.458 1.00 41.12 205 ASN A N 1
ATOM 1618 C CA . ASN A 1 205 ? 90.411 -11.938 -120.635 1.00 41.12 205 ASN A CA 1
ATOM 1619 C C . ASN A 1 205 ? 88.975 -11.407 -120.845 1.00 41.12 205 ASN A C 1
ATOM 1621 O O . ASN A 1 205 ? 88.063 -11.744 -120.092 1.00 41.12 205 ASN A O 1
ATOM 1625 N N . PRO A 1 206 ? 88.733 -10.649 -121.939 1.00 47.00 206 PRO A N 1
ATOM 1626 C CA . PRO A 1 206 ? 87.388 -10.394 -122.423 1.00 47.00 206 PRO A CA 1
ATOM 1627 C C . PRO A 1 206 ? 86.901 -11.658 -123.138 1.00 47.00 206 PRO A C 1
ATOM 1629 O O . PRO A 1 206 ? 87.626 -12.181 -123.983 1.00 47.00 206 PRO A O 1
ATOM 1632 N N . SER A 1 207 ? 85.686 -12.108 -122.811 1.00 45.25 207 SER A N 1
ATOM 1633 C CA . SER A 1 207 ? 84.860 -13.143 -123.474 1.00 45.25 207 SER A CA 1
ATOM 1634 C C . SER A 1 207 ? 84.475 -14.272 -122.524 1.00 45.25 207 SER A C 1
ATOM 1636 O O . SER A 1 207 ? 85.011 -15.371 -122.617 1.00 45.25 207 SER A O 1
ATOM 1638 N N . VAL A 1 208 ? 83.473 -14.044 -121.675 1.00 43.06 208 VAL A N 1
ATOM 1639 C CA . VAL A 1 208 ? 82.545 -15.130 -121.343 1.00 43.06 208 VAL A CA 1
ATOM 1640 C C . VAL A 1 208 ? 81.128 -14.562 -121.338 1.00 43.06 208 VAL A C 1
ATOM 1642 O O . VAL A 1 208 ? 80.680 -13.941 -120.379 1.00 43.06 208 VAL A O 1
ATOM 1645 N N . LEU A 1 209 ? 80.440 -14.760 -122.465 1.00 45.59 209 LEU A N 1
ATOM 1646 C CA . LEU A 1 209 ? 78.989 -14.891 -122.490 1.00 45.59 209 LEU A CA 1
ATOM 1647 C C . LEU A 1 209 ? 78.647 -16.039 -121.529 1.00 45.59 209 LEU A C 1
ATOM 1649 O O . LEU A 1 209 ? 79.010 -17.181 -121.807 1.00 45.59 209 LEU A O 1
ATOM 1653 N N . ILE A 1 210 ? 77.978 -15.755 -120.413 1.00 42.16 210 ILE A N 1
ATOM 1654 C CA . ILE A 1 210 ? 77.239 -16.792 -119.689 1.00 42.16 210 ILE A CA 1
ATOM 1655 C C . ILE A 1 210 ? 75.778 -16.398 -119.723 1.00 42.16 210 ILE A C 1
ATOM 1657 O O . ILE A 1 210 ? 75.327 -15.445 -119.092 1.00 42.16 210 ILE A O 1
ATOM 1661 N N . GLU A 1 211 ? 75.078 -17.150 -120.547 1.00 36.53 211 GLU A N 1
ATOM 1662 C CA . GLU A 1 211 ? 73.646 -17.154 -120.714 1.00 36.53 211 GLU A CA 1
ATOM 1663 C C . GLU A 1 211 ? 73.045 -18.211 -119.761 1.00 36.53 211 GLU A C 1
ATOM 1665 O O . GLU A 1 211 ? 73.620 -19.289 -119.597 1.00 36.53 211 GLU A O 1
ATOM 1670 N N . PHE A 1 212 ? 71.853 -17.893 -119.230 1.00 38.41 212 PHE A N 1
ATOM 1671 C CA . PHE A 1 212 ? 70.810 -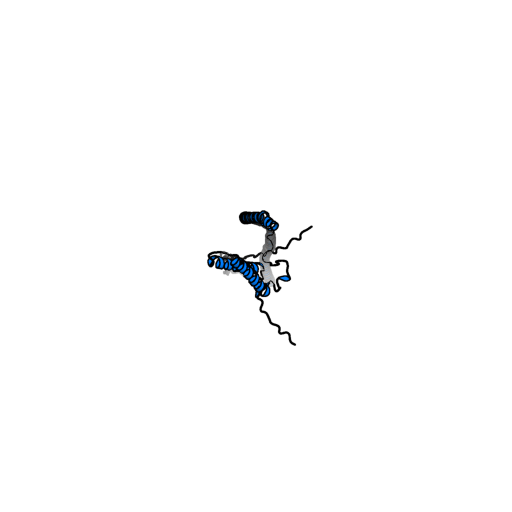18.783 -118.667 1.00 38.41 212 PHE A CA 1
ATOM 1672 C C . PHE A 1 212 ? 70.967 -19.390 -117.250 1.00 38.41 212 PHE A C 1
ATOM 1674 O O . PHE A 1 212 ? 72.082 -19.470 -116.741 1.00 38.41 212 PHE A O 1
ATOM 1681 N N . PRO A 1 213 ? 69.881 -19.929 -116.617 1.00 47.88 213 PRO A N 1
ATOM 1682 C CA . PRO A 1 213 ? 68.427 -19.859 -116.908 1.00 47.88 213 PRO A CA 1
ATOM 1683 C C . PRO A 1 213 ? 67.522 -19.541 -115.678 1.00 47.88 213 PRO A C 1
ATOM 1685 O O . PRO A 1 213 ? 67.951 -19.516 -114.529 1.00 47.88 213 PRO A O 1
ATOM 1688 N N . PHE A 1 214 ? 66.216 -19.374 -115.928 1.00 43.22 214 PHE A N 1
ATOM 1689 C CA . PHE A 1 214 ? 65.131 -19.494 -114.937 1.00 43.22 214 PHE A CA 1
ATOM 1690 C C . PHE A 1 214 ? 65.150 -20.849 -114.196 1.00 43.22 214 PHE A C 1
ATOM 1692 O O . PHE A 1 214 ? 65.327 -21.880 -114.839 1.00 43.22 214 PHE A O 1
ATOM 1699 N N . SER A 1 215 ? 64.791 -20.883 -112.904 1.00 35.03 215 SER A N 1
ATOM 1700 C CA . SER A 1 215 ? 63.888 -21.922 -112.369 1.00 35.03 215 SER A CA 1
ATOM 1701 C C . SER A 1 215 ? 63.305 -21.560 -110.998 1.00 35.03 215 SER A C 1
ATOM 1703 O O . SER A 1 215 ? 63.933 -20.923 -110.157 1.00 35.03 215 SER A O 1
ATOM 1705 N N . SER A 1 216 ? 62.047 -21.951 -110.842 1.00 40.16 216 SER A N 1
ATOM 1706 C CA . SER A 1 216 ? 61.121 -21.722 -109.742 1.00 40.16 216 SER A CA 1
ATOM 1707 C C . SER A 1 216 ? 61.528 -22.376 -108.419 1.00 40.16 216 SER A C 1
ATOM 1709 O O . SER A 1 216 ? 61.967 -23.524 -108.410 1.00 40.16 216 SER A O 1
ATOM 1711 N N . ILE A 1 217 ? 61.198 -21.721 -107.299 1.00 41.53 217 ILE A N 1
ATOM 1712 C CA . ILE A 1 217 ? 60.863 -22.399 -106.038 1.00 41.53 217 ILE A CA 1
ATOM 1713 C C . ILE A 1 217 ? 59.556 -21.801 -105.503 1.00 41.53 217 ILE A C 1
ATOM 1715 O O . ILE A 1 217 ? 59.502 -20.658 -105.056 1.00 41.53 217 ILE A O 1
ATOM 1719 N N . ASP A 1 218 ? 58.504 -22.612 -105.594 1.00 37.34 218 ASP A N 1
ATOM 1720 C CA . ASP A 1 218 ? 57.255 -22.501 -104.844 1.00 37.34 218 ASP A CA 1
ATOM 1721 C C . ASP A 1 218 ? 57.440 -22.919 -103.369 1.00 37.34 218 ASP A C 1
ATOM 1723 O O . ASP A 1 218 ? 58.329 -23.712 -103.052 1.00 37.34 218 ASP A O 1
ATOM 1727 N N . LYS A 1 219 ? 56.424 -22.556 -102.559 1.00 40.72 219 LYS A N 1
ATOM 1728 C CA . LYS A 1 219 ? 56.002 -23.098 -101.236 1.00 40.72 219 LYS A CA 1
ATOM 1729 C C . LYS A 1 219 ? 56.631 -22.403 -100.012 1.00 40.72 219 LYS A C 1
ATOM 1731 O O . LYS A 1 219 ? 57.823 -22.166 -99.982 1.00 40.72 219 LYS A O 1
ATOM 1736 N N . ALA A 1 220 ? 55.931 -22.114 -98.912 1.00 32.41 220 ALA A N 1
ATOM 1737 C CA . ALA A 1 220 ? 54.541 -22.315 -98.502 1.00 32.41 220 ALA A CA 1
ATOM 1738 C C . ALA A 1 220 ? 54.325 -21.679 -97.104 1.00 32.41 220 ALA A C 1
ATOM 1740 O O . ALA A 1 220 ? 55.262 -21.601 -96.322 1.00 32.41 220 ALA A O 1
ATOM 1741 N N . LEU A 1 221 ? 53.065 -21.335 -96.796 1.00 33.84 221 LEU A N 1
ATOM 1742 C CA . LEU A 1 221 ? 52.417 -21.349 -95.468 1.00 33.84 221 LEU A CA 1
ATOM 1743 C C . LEU A 1 221 ? 53.084 -20.616 -94.275 1.00 33.84 221 LEU A C 1
ATOM 1745 O O . LEU A 1 221 ? 54.017 -21.116 -93.663 1.00 33.84 221 LEU A O 1
ATOM 1749 N N . HIS A 1 222 ? 52.435 -19.558 -93.771 1.00 37.50 222 HIS A N 1
ATOM 1750 C CA . HIS A 1 222 ? 51.496 -19.676 -92.637 1.00 37.50 222 HIS A CA 1
ATOM 1751 C C . HIS A 1 222 ? 50.916 -18.312 -92.216 1.00 37.50 222 HIS A C 1
ATOM 1753 O O . HIS A 1 222 ? 51.627 -17.396 -91.819 1.00 37.50 222 HIS A O 1
ATOM 1759 N N . SER A 1 223 ? 49.586 -18.214 -92.239 1.00 41.16 223 SER A N 1
ATOM 1760 C CA . SER A 1 223 ? 48.805 -17.279 -91.418 1.00 41.16 223 SER A CA 1
ATOM 1761 C C . SER A 1 223 ? 48.666 -17.833 -89.991 1.00 41.16 223 SER A C 1
ATOM 1763 O O . SER A 1 223 ? 48.704 -19.053 -89.808 1.00 41.16 223 SER A O 1
ATOM 1765 N N . PRO A 1 224 ? 48.378 -16.981 -88.994 1.00 44.16 224 PRO A N 1
ATOM 1766 C CA . PRO A 1 224 ? 47.091 -17.117 -88.295 1.00 44.16 224 PRO A CA 1
ATOM 1767 C C . PRO A 1 224 ? 46.445 -15.741 -88.037 1.00 44.16 224 PRO A C 1
ATOM 1769 O O . PRO A 1 224 ? 47.090 -14.790 -87.620 1.00 44.16 224 PRO A O 1
ATOM 1772 N N . ALA A 1 225 ? 45.199 -15.504 -88.449 1.00 34.41 225 ALA A N 1
ATOM 1773 C CA . ALA A 1 225 ? 43.947 -15.962 -87.835 1.00 34.41 225 ALA A CA 1
ATOM 1774 C C . ALA A 1 225 ? 43.656 -15.322 -86.461 1.00 34.41 225 ALA A C 1
ATOM 1776 O O . ALA A 1 225 ? 44.121 -15.757 -85.412 1.00 34.41 225 ALA A O 1
ATOM 1777 N N . LYS A 1 226 ? 42.782 -14.308 -86.521 1.00 44.44 226 LYS A N 1
ATOM 1778 C CA . LYS A 1 226 ? 41.950 -13.778 -85.436 1.00 44.44 226 LYS A CA 1
ATOM 1779 C C . LYS A 1 226 ? 41.329 -14.915 -84.611 1.00 44.44 226 LYS A C 1
ATOM 1781 O O . LYS A 1 226 ? 40.665 -15.780 -85.180 1.00 44.44 226 LYS A O 1
ATOM 1786 N N . LYS A 1 227 ? 41.395 -14.826 -83.281 1.00 43.69 227 LYS A N 1
ATOM 1787 C CA . LYS A 1 227 ? 40.415 -15.461 -82.389 1.00 43.69 227 LYS A CA 1
ATOM 1788 C C . LYS A 1 227 ? 39.873 -14.446 -81.387 1.00 43.69 227 LYS A C 1
ATOM 1790 O O . LYS A 1 227 ? 40.597 -13.916 -80.554 1.00 43.69 227 LYS A O 1
ATOM 1795 N N . ARG A 1 228 ? 38.571 -14.189 -81.533 1.00 37.41 228 ARG A N 1
ATOM 1796 C CA . ARG A 1 228 ? 37.672 -13.692 -80.491 1.00 37.41 228 ARG A CA 1
ATOM 1797 C C . ARG A 1 228 ? 37.580 -14.762 -79.398 1.00 37.41 228 ARG A C 1
ATOM 1799 O O . ARG A 1 228 ? 37.398 -15.928 -79.737 1.00 37.41 228 ARG A O 1
ATOM 1806 N N . CYS A 1 229 ? 37.618 -14.349 -78.137 1.00 32.59 229 CYS A N 1
ATOM 1807 C CA . CYS A 1 229 ? 36.993 -15.084 -77.042 1.00 32.59 229 CYS A CA 1
ATOM 1808 C C . CYS A 1 229 ? 35.838 -14.225 -76.524 1.00 32.59 229 CYS A C 1
ATOM 1810 O O . CYS A 1 229 ? 36.053 -13.207 -75.870 1.00 32.59 229 CYS A O 1
ATOM 1812 N N . THR A 1 230 ? 34.624 -14.616 -76.890 1.00 41.75 230 THR A N 1
ATOM 1813 C CA . THR A 1 230 ? 33.403 -14.349 -76.132 1.00 41.75 230 THR A CA 1
ATOM 1814 C C . THR A 1 230 ? 33.013 -15.637 -75.417 1.00 41.75 230 THR A C 1
ATOM 1816 O O . THR A 1 230 ? 33.405 -16.719 -75.853 1.00 41.75 230 THR A O 1
ATOM 1819 N N . ASP A 1 231 ? 32.195 -15.464 -74.380 1.00 33.09 231 ASP A N 1
ATOM 1820 C CA . ASP A 1 231 ? 31.436 -16.480 -73.642 1.00 33.09 231 ASP A CA 1
ATOM 1821 C C . ASP A 1 231 ? 32.235 -17.201 -72.545 1.00 33.09 231 ASP A C 1
ATOM 1823 O O . ASP A 1 231 ? 33.365 -17.618 -72.747 1.00 33.09 231 ASP A O 1
ATOM 1827 N N . SER A 1 232 ? 31.723 -17.450 -71.344 1.00 35.03 232 SER A N 1
ATOM 1828 C CA . SER A 1 232 ? 30.477 -17.111 -70.645 1.00 35.03 232 SER A CA 1
ATOM 1829 C C . SER A 1 232 ? 30.564 -17.787 -69.257 1.00 35.03 232 SER A C 1
ATOM 1831 O O . SER A 1 232 ? 31.440 -18.626 -69.057 1.00 35.03 232 SER A O 1
ATOM 1833 N N . LEU A 1 233 ? 29.608 -17.481 -68.364 1.00 34.56 233 LEU A N 1
ATOM 1834 C CA . LEU A 1 233 ? 29.226 -18.255 -67.159 1.00 34.56 233 LEU A CA 1
ATOM 1835 C C . LEU A 1 233 ? 30.183 -18.136 -65.950 1.00 34.56 233 LEU A C 1
ATOM 1837 O O . LEU A 1 233 ? 31.391 -18.217 -66.082 1.00 34.56 233 LEU A O 1
ATOM 1841 N N . SER A 1 234 ? 29.744 -17.978 -64.703 1.00 35.06 234 SER A N 1
ATOM 1842 C CA . SER A 1 234 ? 28.413 -17.892 -64.091 1.00 35.06 234 SER A CA 1
ATOM 1843 C C . SER A 1 234 ? 28.609 -17.528 -62.611 1.00 35.06 234 SER A C 1
ATOM 1845 O O . SER A 1 234 ? 29.526 -18.045 -61.972 1.00 35.06 234 SER A O 1
ATOM 1847 N N . LEU A 1 235 ? 27.736 -16.682 -62.055 1.00 41.75 235 LEU A N 1
ATOM 1848 C CA . LEU A 1 235 ? 27.585 -16.505 -60.605 1.00 41.75 235 LEU A CA 1
ATOM 1849 C C . LEU A 1 235 ? 27.184 -17.824 -59.913 1.00 41.75 235 LEU A C 1
ATOM 1851 O O . LEU A 1 235 ? 26.368 -18.564 -60.463 1.00 41.75 235 LEU A O 1
ATOM 1855 N N . PRO A 1 236 ? 27.555 -17.995 -58.634 1.00 38.72 236 PRO A N 1
ATOM 1856 C CA . PRO A 1 236 ? 26.664 -18.547 -57.618 1.00 38.72 236 PRO A CA 1
ATOM 1857 C C . PRO A 1 236 ? 26.298 -17.431 -56.623 1.00 38.72 236 PRO A C 1
ATOM 1859 O O . PRO A 1 236 ? 27.154 -16.813 -55.998 1.00 38.72 236 PRO A O 1
ATOM 1862 N N . GLN A 1 237 ? 25.046 -16.977 -56.645 1.00 34.28 237 GLN A N 1
ATOM 1863 C CA . GLN A 1 237 ? 24.020 -17.329 -55.655 1.00 34.28 237 GLN A CA 1
ATOM 1864 C C . GLN A 1 237 ? 24.397 -16.998 -54.203 1.00 34.28 237 GLN A C 1
ATOM 1866 O O . GLN A 1 237 ? 25.042 -17.756 -53.486 1.00 34.28 237 GLN A O 1
ATOM 1871 N N . THR A 1 238 ? 23.882 -15.848 -53.774 1.00 35.06 238 THR A N 1
ATOM 1872 C CA . THR A 1 238 ? 23.661 -15.459 -52.386 1.00 35.06 238 THR A CA 1
ATOM 1873 C C . THR A 1 238 ? 22.709 -16.440 -51.700 1.00 35.06 238 THR A C 1
ATOM 1875 O O . THR A 1 238 ? 21.565 -16.624 -52.112 1.00 35.06 238 THR A O 1
ATOM 1878 N N . VAL A 1 239 ? 23.172 -17.050 -50.611 1.00 36.12 239 VAL A N 1
ATOM 1879 C CA . VAL A 1 239 ? 22.327 -17.801 -49.676 1.00 36.12 239 VAL A CA 1
ATOM 1880 C C . VAL A 1 239 ? 21.701 -16.805 -48.689 1.00 36.12 239 VAL A C 1
ATOM 1882 O O . VAL A 1 239 ? 22.443 -16.054 -48.054 1.00 36.12 239 VAL A O 1
ATOM 1885 N N . PRO A 1 240 ? 20.368 -16.765 -48.504 1.00 37.91 240 PRO A N 1
ATOM 1886 C CA . PRO A 1 240 ? 19.766 -15.953 -47.456 1.00 37.91 240 PRO A CA 1
ATOM 1887 C C . PRO A 1 240 ? 19.891 -16.670 -46.106 1.00 37.91 240 PRO A C 1
ATOM 1889 O O . PRO A 1 240 ? 19.202 -17.657 -45.838 1.00 37.91 240 PRO A O 1
ATOM 1892 N N . VAL A 1 241 ? 20.751 -16.156 -45.225 1.00 35.69 241 VAL A N 1
ATOM 1893 C CA . VAL A 1 241 ? 20.775 -16.566 -43.816 1.00 35.69 241 VAL A CA 1
ATOM 1894 C C . VAL A 1 241 ? 19.570 -15.938 -43.113 1.00 35.69 241 VAL A C 1
ATOM 1896 O O . VAL A 1 241 ? 19.515 -14.732 -42.878 1.00 35.69 241 VAL A O 1
ATOM 1899 N N . LYS A 1 242 ? 18.580 -16.771 -42.782 1.00 36.88 242 LYS A N 1
ATOM 1900 C CA . LYS A 1 242 ? 17.488 -16.425 -41.866 1.00 36.88 242 LYS A CA 1
ATOM 1901 C C . LYS A 1 242 ? 18.041 -16.360 -40.442 1.00 36.88 242 LYS A C 1
ATOM 1903 O O . LYS A 1 242 ? 18.274 -17.404 -39.838 1.00 36.88 242 LYS A O 1
ATOM 1908 N N . TYR A 1 243 ? 18.179 -15.164 -39.877 1.00 37.97 243 TYR A N 1
ATOM 1909 C CA . TYR A 1 243 ? 18.299 -15.019 -38.427 1.00 37.97 243 TYR A CA 1
ATOM 1910 C C . TYR A 1 243 ? 16.903 -14.960 -37.803 1.00 37.97 243 TYR A C 1
ATOM 1912 O O . TYR A 1 243 ? 16.110 -14.058 -38.067 1.00 37.97 243 TYR A O 1
ATOM 1920 N N . LYS A 1 244 ? 16.601 -15.983 -36.997 1.00 36.19 244 LYS A N 1
ATOM 1921 C CA . LYS A 1 244 ? 15.454 -16.025 -36.088 1.00 36.19 244 LYS A CA 1
ATOM 1922 C C . LYS A 1 244 ? 15.613 -14.925 -35.037 1.00 36.19 244 LYS A C 1
ATOM 1924 O O . LYS A 1 244 ? 16.620 -14.888 -34.335 1.00 36.19 244 LYS A O 1
ATOM 1929 N N . HIS A 1 245 ? 14.589 -14.090 -34.891 1.00 40.06 245 HIS A N 1
ATOM 1930 C CA . HIS A 1 245 ? 14.380 -13.292 -33.689 1.00 40.06 245 HIS A CA 1
ATOM 1931 C C . HIS A 1 245 ? 14.175 -14.233 -32.495 1.00 40.06 245 HIS A C 1
ATOM 1933 O O . HIS A 1 245 ? 13.155 -14.915 -32.420 1.00 40.06 245 HIS A O 1
ATOM 1939 N N . HIS A 1 246 ? 15.124 -14.251 -31.562 1.00 37.69 246 HIS A N 1
ATOM 1940 C CA . HIS A 1 246 ? 14.843 -14.629 -30.183 1.00 37.69 246 HIS A CA 1
ATOM 1941 C C . HIS A 1 246 ? 14.609 -13.341 -29.395 1.00 37.69 246 HIS A C 1
ATOM 1943 O O . HIS A 1 246 ? 15.532 -12.576 -29.126 1.00 37.69 246 HIS A O 1
ATOM 1949 N N . ALA A 1 247 ? 13.336 -13.085 -29.105 1.00 44.06 247 ALA A N 1
ATOM 1950 C CA . ALA A 1 247 ? 12.920 -12.206 -28.030 1.00 44.06 247 ALA A CA 1
ATOM 1951 C C . ALA A 1 247 ? 13.081 -12.986 -26.722 1.00 44.06 247 ALA A C 1
ATOM 1953 O O . ALA A 1 247 ? 12.497 -14.056 -26.600 1.00 44.06 247 ALA A O 1
ATOM 1954 N N . ASP A 1 248 ? 13.921 -12.486 -25.818 1.00 42.56 248 ASP A N 1
ATOM 1955 C CA . ASP A 1 248 ? 13.728 -12.552 -24.365 1.00 42.56 248 ASP A CA 1
ATOM 1956 C C . ASP A 1 248 ? 14.919 -11.871 -23.684 1.00 42.56 248 ASP A C 1
ATOM 1958 O O . ASP A 1 248 ? 15.990 -12.444 -23.500 1.00 42.56 248 ASP A O 1
ATOM 1962 N N . ALA A 1 249 ? 14.726 -10.606 -23.323 1.00 42.06 249 ALA A N 1
ATOM 1963 C CA . ALA A 1 249 ? 15.580 -9.907 -22.376 1.00 42.06 249 ALA A CA 1
ATOM 1964 C C . ALA A 1 249 ? 14.669 -9.182 -21.385 1.00 42.06 249 ALA A C 1
ATOM 1966 O O . ALA A 1 249 ? 14.311 -8.016 -21.553 1.00 42.06 249 ALA A O 1
ATOM 1967 N N . THR A 1 250 ? 14.252 -9.919 -20.359 1.00 42.03 250 THR A N 1
ATOM 1968 C CA . THR A 1 250 ? 13.595 -9.386 -19.166 1.00 42.03 250 THR A CA 1
ATOM 1969 C C . THR A 1 250 ? 14.608 -8.537 -18.401 1.00 42.03 250 THR A C 1
ATOM 1971 O O . THR A 1 250 ? 15.383 -9.042 -17.591 1.00 42.03 250 THR A O 1
ATOM 1974 N N . LEU A 1 251 ? 14.627 -7.235 -18.678 1.00 38.12 251 LEU A N 1
ATOM 1975 C CA . LEU A 1 251 ? 15.374 -6.246 -17.903 1.00 38.12 251 LEU A CA 1
ATOM 1976 C C . LEU A 1 251 ? 14.641 -6.018 -16.572 1.00 38.12 251 LEU A C 1
ATOM 1978 O O . LEU A 1 251 ? 13.659 -5.281 -16.504 1.00 38.12 251 LEU A O 1
ATOM 1982 N N . ARG A 1 252 ? 15.105 -6.680 -15.505 1.00 39.38 252 ARG A N 1
ATOM 1983 C CA . ARG A 1 252 ? 14.795 -6.277 -14.127 1.00 39.38 252 ARG A CA 1
ATOM 1984 C C . ARG A 1 252 ? 15.560 -4.987 -13.837 1.00 39.38 252 ARG A C 1
ATOM 1986 O O . ARG A 1 252 ? 16.784 -5.005 -13.772 1.00 39.38 252 ARG A O 1
ATOM 1993 N N . MET A 1 253 ? 14.840 -3.880 -13.687 1.00 37.47 253 MET A N 1
ATOM 1994 C CA . MET A 1 253 ? 15.373 -2.681 -13.045 1.00 37.47 253 MET A CA 1
ATOM 1995 C C . MET A 1 253 ? 14.980 -2.715 -11.572 1.00 37.47 253 MET A C 1
ATOM 1997 O O . MET A 1 253 ? 13.811 -2.524 -11.235 1.00 37.47 253 MET A O 1
ATOM 2001 N N . ASP A 1 254 ? 15.958 -2.977 -10.711 1.00 37.84 254 ASP A N 1
ATOM 2002 C CA . ASP A 1 254 ? 15.824 -2.782 -9.273 1.00 37.84 254 ASP A CA 1
ATOM 2003 C C . ASP A 1 254 ? 15.911 -1.277 -8.988 1.00 37.84 254 ASP A C 1
ATOM 2005 O O . ASP A 1 254 ? 16.954 -0.645 -9.167 1.00 37.84 254 ASP A O 1
ATOM 2009 N N . PHE A 1 255 ? 14.791 -0.678 -8.584 1.00 38.62 255 PHE A N 1
ATOM 2010 C CA . PHE A 1 255 ? 14.761 0.700 -8.107 1.00 38.62 255 PHE A CA 1
ATOM 2011 C C . PHE A 1 255 ? 15.219 0.731 -6.648 1.00 38.62 255 PHE A C 1
ATOM 2013 O O . PHE A 1 255 ? 14.474 0.361 -5.742 1.00 38.62 255 PHE A O 1
ATOM 2020 N N . VAL A 1 256 ? 16.444 1.202 -6.423 1.00 39.66 256 VAL A N 1
ATOM 2021 C CA . VAL A 1 256 ? 16.903 1.627 -5.098 1.00 39.66 256 VAL A CA 1
ATOM 2022 C C . VAL A 1 256 ? 16.334 3.021 -4.845 1.00 39.66 256 VAL A C 1
ATOM 2024 O O . VAL A 1 256 ? 16.758 3.999 -5.456 1.00 39.66 256 VAL A O 1
ATOM 2027 N N . VAL A 1 257 ? 15.339 3.108 -3.965 1.00 43.31 257 VAL A N 1
ATOM 2028 C CA . VAL A 1 257 ? 14.816 4.382 -3.461 1.00 43.31 257 VAL A CA 1
ATOM 2029 C C . VAL A 1 257 ? 15.792 4.890 -2.402 1.00 43.31 257 VAL A C 1
ATOM 2031 O O . VAL A 1 257 ? 15.900 4.291 -1.333 1.00 43.31 257 VAL A O 1
ATOM 2034 N N . GLN A 1 258 ? 16.519 5.969 -2.694 1.00 44.84 258 GLN A N 1
ATOM 2035 C CA . GLN A 1 258 ? 17.236 6.714 -1.659 1.00 44.84 258 GLN A CA 1
ATOM 2036 C C . GLN A 1 258 ? 16.266 7.665 -0.940 1.00 44.84 258 GLN A C 1
ATOM 2038 O O . GLN A 1 258 ? 15.450 8.307 -1.607 1.00 44.84 258 GLN A O 1
ATOM 2043 N N . PRO A 1 259 ? 16.330 7.766 0.398 1.00 47.41 259 PRO A N 1
ATOM 2044 C CA . PRO A 1 259 ? 15.578 8.763 1.142 1.00 47.41 259 PRO A CA 1
ATOM 2045 C C . PRO A 1 259 ? 16.184 10.146 0.878 1.00 47.41 259 PRO A C 1
ATOM 2047 O O . PRO A 1 259 ? 17.383 10.348 1.038 1.00 47.41 259 PRO A O 1
ATOM 2050 N N . THR A 1 260 ? 15.357 11.090 0.440 1.00 51.91 260 THR A N 1
ATOM 2051 C CA . THR A 1 260 ? 15.729 12.504 0.383 1.00 51.91 260 THR A CA 1
ATOM 2052 C C . THR A 1 2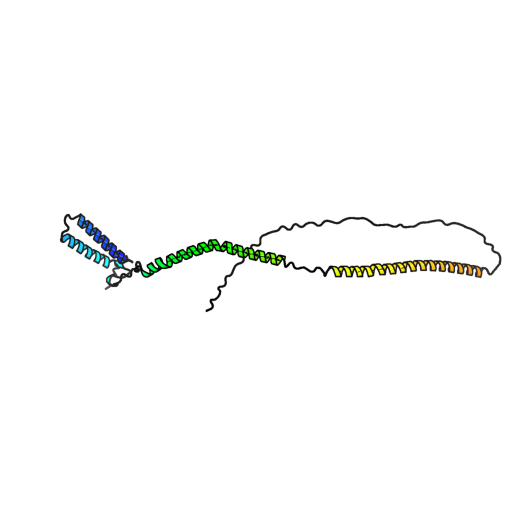60 ? 15.692 13.081 1.788 1.00 51.91 260 THR A C 1
ATOM 2054 O O . THR A 1 260 ? 14.641 13.050 2.433 1.00 51.91 260 THR A O 1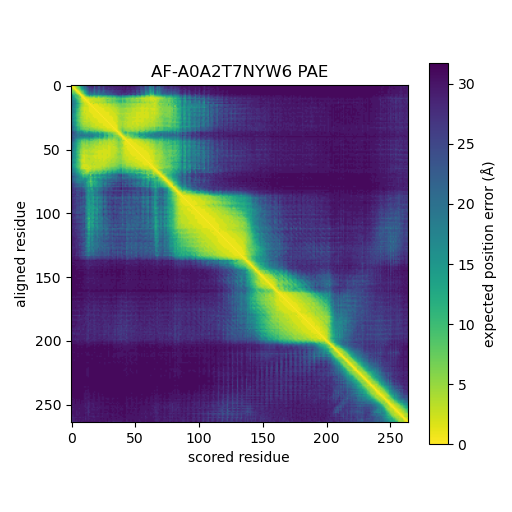
ATOM 2057 N N . ASP A 1 261 ? 16.832 13.608 2.221 1.00 47.56 261 ASP A N 1
ATOM 2058 C CA . ASP A 1 261 ? 16.975 14.384 3.442 1.00 47.56 261 ASP A CA 1
ATOM 2059 C C . ASP A 1 261 ? 16.007 15.574 3.448 1.00 47.56 261 ASP A C 1
ATOM 2061 O O . ASP A 1 261 ? 15.869 16.321 2.475 1.00 47.56 261 ASP A O 1
ATOM 2065 N N . THR A 1 262 ? 15.316 15.719 4.572 1.00 47.94 262 THR A N 1
ATOM 2066 C CA . THR A 1 262 ? 14.560 16.905 4.961 1.00 47.94 262 THR A CA 1
ATOM 2067 C C . THR A 1 262 ? 15.515 18.085 5.114 1.00 47.94 262 THR A C 1
ATOM 2069 O O . THR A 1 262 ? 16.458 18.012 5.900 1.00 47.94 262 THR A O 1
ATOM 2072 N N . LEU A 1 263 ? 15.263 19.163 4.373 1.00 51.50 263 LEU A N 1
ATOM 2073 C CA . LEU A 1 263 ? 15.839 20.479 4.639 1.00 51.50 263 LEU A CA 1
ATOM 2074 C C . LEU A 1 263 ? 14.878 21.253 5.548 1.00 51.50 263 LEU A C 1
ATOM 2076 O O . LEU A 1 263 ? 13.688 21.345 5.231 1.00 51.50 263 LEU A O 1
ATOM 2080 N N . ASP A 1 264 ? 15.432 21.743 6.659 1.00 51.66 264 ASP A N 1
ATOM 2081 C CA . ASP A 1 264 ? 14.856 22.735 7.578 1.00 51.66 264 ASP A CA 1
ATOM 2082 C C . ASP A 1 264 ? 14.539 24.075 6.887 1.00 51.66 264 ASP A C 1
ATOM 2084 O O . ASP A 1 264 ? 15.281 24.462 5.949 1.00 51.66 264 ASP A O 1
#

Organism: Pomacea canaliculata (NCBI:txid400727)

Mean predicted aligned error: 22.98 Å

Nearest PDB structures (foldseek):
  5lsi-assembly1_E  TM=7.655E-01  e=1.246E-03  Homo sapiens

Solvent-accessible surface area (backbone atoms only — not comparable to full-atom values): 16877 Å² total; per-residue (Å²): 136,80,82,78,82,76,79,75,85,55,48,78,40,76,43,66,64,59,54,52,49,50,54,50,52,53,49,49,51,51,50,52,52,52,60,71,76,35,100,63,92,46,73,66,54,54,53,48,52,50,51,48,48,52,52,54,51,50,53,50,52,77,42,35,21,47,76,84,37,61,70,92,78,54,98,64,88,83,39,86,89,60,72,74,81,53,61,67,60,52,46,45,43,63,71,49,49,49,57,52,49,53,52,50,52,53,51,50,54,49,46,67,69,55,44,58,62,53,53,51,49,54,54,51,55,52,53,52,52,52,51,54,49,54,66,68,63,59,81,78,74,77,69,70,72,64,62,56,58,56,52,54,54,50,51,54,51,50,53,60,53,54,54,51,50,50,52,52,53,52,51,51,53,51,49,56,52,52,52,53,53,52,48,52,51,49,55,52,50,54,53,50,50,53,53,49,51,50,58,63,70,50,79,68,74,92,83,78,90,81,81,87,80,91,82,88,84,82,89,78,90,83,86,84,81,92,77,88,87,78,88,80,88,77,86,83,82,87,79,86,83,81,79,78,86,78,87,83,79,86,79,81,78,84,81,80,81,75,84,78,81,84,80,132

InterPro domains:
  IPR013950 Kinetochore Mis14/Nsl1 [PF08641] (61-145)
  IPR013950 Kinetochore Mis14/Nsl1 [PTHR31749] (4-206)

Sequence (264 aa):
MAESNETSSKVTCRSRRAVEQIISAVCSEIKKTLSKNSERIDEHCIRYIQKFRETFTAILRENILVNGELRDQSPLDITPEFDPVDNEKEKKINEELLPQLDLCIVDIARKRKQLPPVCKKAVTDYANHQAVYLTKVKPQVQNDSFGSVVNEIKQAASLITCEHLKATSATLASLVKASSEEYEQVVHLTKAVEIEEINRNCKTNPSVLIEFPFSSIDKALHSPAKKRCTDSLSLPQTVPVKYKHHADATLRMDFVVQPTDTLD

Foldseek 3Di:
DDDPPPPQQAAEDAFPVVLVVVLVVVLVVVLVVLVVVDPDDDPVNVVVSVVCSVVVNVVNQVRYDHVNHRPVPDPDRPRPPDDDPPVVVVCCCPVPVVVVVVVVVVVVVVCVVPVVVVVVVVVVVVVVVVVVVVVVPPPPPPPVPPVVVVVVVVVVVCCVPPPVVVVVVVVVVVVVVVVVVVVVVVVVVVVVVVVVVVVVVPVPDDDDDDDDDDDDDDDDDDDDDDDDDDDDDDDDDDDDDDDDDDDDDPDDDDDDDDDDDDDD

pLDDT: mean 70.85, std 21.23, range [32.41, 98.0]